Protein AF-A0A945X9K8-F1 (afdb_monomer)

Structure (mmCIF, N/CA/C/O backbone):
data_AF-A0A945X9K8-F1
#
_entry.id   AF-A0A945X9K8-F1
#
loop_
_atom_site.group_PDB
_atom_site.id
_atom_site.type_symbol
_atom_site.label_atom_id
_atom_site.label_alt_id
_atom_site.label_comp_id
_atom_site.label_asym_id
_atom_site.label_entity_id
_atom_site.label_seq_id
_atom_site.pdbx_PDB_ins_code
_atom_site.Cartn_x
_atom_site.Cartn_y
_atom_site.Cartn_z
_atom_site.occupancy
_atom_site.B_iso_or_equiv
_atom_site.auth_seq_id
_atom_site.auth_comp_id
_atom_site.auth_asym_id
_atom_site.auth_atom_id
_atom_site.pdbx_PDB_model_num
ATOM 1 N N . MET A 1 1 ? -31.809 19.254 18.340 1.00 49.31 1 MET A N 1
ATOM 2 C CA . MET A 1 1 ? -31.780 17.885 18.909 1.00 49.31 1 MET A CA 1
ATOM 3 C C . MET A 1 1 ? -30.494 17.710 19.706 1.00 49.31 1 MET A C 1
ATOM 5 O O . MET A 1 1 ? -29.427 17.941 19.149 1.00 49.31 1 MET A O 1
ATOM 9 N N . ALA A 1 2 ? -30.575 17.359 20.992 1.00 60.59 2 ALA A N 1
ATOM 10 C CA . ALA A 1 2 ? -29.394 17.098 21.817 1.00 60.59 2 ALA A CA 1
ATOM 11 C C . ALA A 1 2 ? -28.641 15.863 21.288 1.00 60.59 2 ALA A C 1
ATOM 13 O O . ALA A 1 2 ? -29.252 14.829 21.015 1.00 60.59 2 ALA A O 1
ATOM 14 N N . ARG A 1 3 ? -27.318 15.962 21.101 1.00 70.69 3 ARG A N 1
ATOM 15 C CA . ARG A 1 3 ? -26.497 14.816 20.684 1.00 70.69 3 ARG A CA 1
ATOM 16 C C . ARG A 1 3 ? -26.543 13.757 21.785 1.00 70.69 3 ARG A C 1
ATOM 18 O O . ARG A 1 3 ? -26.078 13.999 22.890 1.00 70.69 3 ARG A O 1
ATOM 25 N N . MET A 1 4 ? -27.074 12.581 21.465 1.00 80.62 4 MET A N 1
ATOM 26 C CA . MET A 1 4 ? -27.100 11.434 22.374 1.00 80.62 4 MET A CA 1
ATOM 27 C C . MET A 1 4 ? -25.665 11.076 22.810 1.00 80.62 4 MET A C 1
ATOM 29 O O . MET A 1 4 ? -24.848 10.653 21.980 1.00 80.62 4 MET A O 1
ATOM 33 N N . GLN A 1 5 ? -25.345 11.278 24.092 1.00 84.94 5 GLN A N 1
ATOM 34 C CA . GLN A 1 5 ? -24.024 11.006 24.661 1.00 84.94 5 GLN A CA 1
ATOM 35 C C . GLN A 1 5 ? -23.873 9.495 24.880 1.00 84.94 5 GLN A C 1
ATOM 37 O O . GLN A 1 5 ? -24.607 8.892 25.653 1.00 84.94 5 GLN A O 1
ATOM 42 N N . ARG A 1 6 ? -22.955 8.871 24.134 1.00 89.88 6 ARG A N 1
ATOM 43 C CA . ARG A 1 6 ? -22.703 7.419 24.166 1.00 89.88 6 ARG A CA 1
ATOM 44 C C . ARG A 1 6 ? -21.474 7.096 25.008 1.00 89.88 6 ARG A C 1
ATOM 46 O O . ARG A 1 6 ? -20.489 7.840 24.938 1.00 89.88 6 ARG A O 1
ATOM 53 N N . SER A 1 7 ? -21.507 5.971 25.721 1.00 94.94 7 SER A N 1
ATOM 54 C CA . SER A 1 7 ? -20.328 5.422 26.401 1.00 94.94 7 SER A CA 1
ATOM 55 C C . SER A 1 7 ? -19.246 5.002 25.396 1.00 94.94 7 SER A C 1
ATOM 57 O O . SER A 1 7 ? -19.504 4.884 24.195 1.00 94.94 7 SER A O 1
ATOM 59 N N . VAL A 1 8 ? -18.017 4.783 25.874 1.00 93.81 8 VAL A N 1
ATOM 60 C CA . VAL A 1 8 ? -16.911 4.292 25.030 1.00 93.81 8 VAL A CA 1
ATOM 61 C C . VAL A 1 8 ? -17.258 2.935 24.416 1.00 93.81 8 VAL A C 1
ATOM 63 O O . VAL A 1 8 ? -17.098 2.764 23.211 1.00 93.81 8 VAL A O 1
ATOM 66 N N . ASP A 1 9 ? -17.819 2.017 25.204 1.00 94.94 9 ASP A N 1
ATOM 67 C CA . ASP A 1 9 ? -18.225 0.694 24.721 1.00 94.94 9 ASP A CA 1
ATOM 68 C C . ASP A 1 9 ? -19.308 0.790 23.642 1.00 94.94 9 ASP A C 1
ATOM 70 O O . ASP A 1 9 ? -19.148 0.235 22.562 1.00 94.94 9 ASP A O 1
ATOM 74 N N . GLN A 1 10 ? -20.337 1.622 23.850 1.00 95.56 10 GLN A N 1
ATOM 75 C CA . GLN A 1 10 ? -21.374 1.857 22.838 1.00 95.56 10 GLN A CA 1
ATOM 76 C C . GLN A 1 10 ? -20.816 2.458 21.540 1.00 95.56 10 GLN A C 1
ATOM 78 O O . GLN A 1 10 ? -21.352 2.215 20.458 1.00 95.56 10 GLN A O 1
ATOM 83 N N . LYS A 1 11 ? -19.770 3.291 21.619 1.00 95.69 11 LYS A N 1
ATOM 84 C CA . LYS A 1 11 ? -19.090 3.814 20.425 1.00 95.69 11 LYS A CA 1
ATOM 85 C C . LYS A 1 11 ? -18.323 2.701 19.710 1.00 95.69 11 LYS A C 1
ATOM 87 O O . LYS A 1 11 ? -18.460 2.588 18.495 1.00 95.69 11 LYS A O 1
ATOM 92 N N . ILE A 1 12 ? -17.570 1.883 20.446 1.00 96.38 12 ILE A N 1
ATOM 93 C CA . ILE A 1 12 ? -16.790 0.765 19.897 1.00 96.38 12 ILE A CA 1
ATOM 94 C C . ILE A 1 12 ? -17.704 -0.286 19.260 1.00 96.38 12 ILE A C 1
ATOM 96 O O . ILE A 1 12 ? -17.442 -0.710 18.139 1.00 96.38 12 ILE A O 1
ATOM 100 N N . ASP A 1 13 ? -18.816 -0.642 19.898 1.00 95.19 13 ASP A N 1
ATOM 101 C CA . ASP A 1 13 ? -19.779 -1.601 19.348 1.00 95.19 13 ASP A CA 1
ATOM 102 C C . ASP A 1 13 ? -20.331 -1.142 17.996 1.00 95.19 13 ASP A C 1
ATOM 104 O O . ASP A 1 13 ? -20.434 -1.928 17.055 1.00 95.19 13 ASP A O 1
ATOM 108 N N . ARG A 1 14 ? -20.602 0.161 17.846 1.00 96.75 14 ARG A N 1
ATOM 109 C CA . ARG A 1 14 ? -21.015 0.727 16.555 1.00 96.75 14 ARG A CA 1
ATOM 110 C C . ARG A 1 14 ? -19.916 0.639 15.503 1.00 96.75 14 ARG A C 1
ATOM 112 O O . ARG A 1 14 ? -20.246 0.442 14.335 1.00 96.75 14 ARG A O 1
ATOM 119 N N . LEU A 1 15 ? -18.636 0.750 15.879 1.00 97.12 15 LEU A N 1
ATOM 120 C CA . LEU A 1 15 ? -17.518 0.581 14.940 1.00 97.12 15 LEU A CA 1
ATOM 121 C C . LEU A 1 15 ? -17.518 -0.804 14.295 1.00 97.12 15 LEU A C 1
ATOM 123 O O . LEU A 1 15 ? -17.045 -0.927 13.170 1.00 97.12 15 LEU A O 1
ATOM 127 N N . ARG A 1 16 ? -18.101 -1.828 14.928 1.00 97.25 16 ARG A N 1
ATOM 128 C CA . ARG A 1 16 ? -18.317 -3.122 14.270 1.00 97.25 16 ARG A CA 1
ATOM 129 C C . ARG A 1 16 ? -19.158 -2.970 13.007 1.00 97.25 16 ARG A C 1
ATOM 131 O O . ARG A 1 16 ? -18.758 -3.430 11.947 1.00 97.25 16 ARG A O 1
ATOM 138 N N . THR A 1 17 ? -20.297 -2.285 13.103 1.00 97.50 17 THR A N 1
ATOM 139 C CA . THR A 1 17 ? -21.173 -2.032 11.952 1.00 97.50 17 THR A CA 1
ATOM 140 C C . THR A 1 17 ? -20.464 -1.197 10.890 1.00 97.50 17 THR A C 1
ATOM 142 O O . THR A 1 17 ? -20.559 -1.526 9.714 1.00 97.50 17 THR A O 1
ATOM 145 N N . TYR A 1 18 ? -19.710 -0.165 11.287 1.00 97.88 18 TYR A N 1
ATOM 146 C CA . TYR A 1 18 ? -18.929 0.634 10.334 1.00 97.88 18 TYR A CA 1
ATOM 147 C C . TYR A 1 18 ? -17.890 -0.209 9.587 1.00 97.88 18 TYR A C 1
ATOM 149 O O . TYR A 1 18 ? -17.799 -0.100 8.370 1.00 97.88 18 TYR A O 1
ATOM 157 N N . ASN A 1 19 ? -17.159 -1.081 10.287 1.00 98.44 19 ASN A N 1
ATOM 158 C CA . ASN A 1 19 ? -16.193 -1.976 9.652 1.00 98.44 19 ASN A CA 1
ATOM 159 C C . ASN A 1 19 ? -16.873 -2.984 8.720 1.00 98.44 19 ASN A C 1
ATOM 161 O O . ASN A 1 19 ? -16.379 -3.202 7.624 1.00 98.44 19 ASN A O 1
ATOM 165 N N . VAL A 1 20 ? -18.029 -3.548 9.087 1.00 98.62 20 VAL A N 1
ATOM 166 C CA . VAL A 1 20 ? -18.787 -4.428 8.179 1.00 98.62 20 VAL A CA 1
ATOM 167 C C . VAL A 1 20 ? -19.204 -3.687 6.909 1.00 98.62 20 VAL A C 1
ATOM 169 O O . VAL A 1 20 ? -19.018 -4.213 5.817 1.00 98.62 20 VAL A O 1
ATOM 172 N N . VAL A 1 21 ? -19.734 -2.467 7.032 1.00 98.56 21 VAL A N 1
ATOM 173 C CA . VAL A 1 21 ? -20.144 -1.665 5.869 1.00 98.56 21 VAL A CA 1
ATOM 174 C C . VAL A 1 21 ? -18.940 -1.325 4.989 1.00 98.56 21 VAL A C 1
ATOM 176 O O . VAL A 1 21 ? -19.004 -1.544 3.784 1.00 98.56 21 VAL A O 1
ATOM 179 N N . ALA A 1 22 ? -17.831 -0.862 5.572 1.00 98.50 22 ALA A N 1
ATOM 180 C CA . ALA A 1 22 ? -16.600 -0.586 4.831 1.00 98.50 22 ALA A CA 1
ATOM 181 C C . ALA A 1 22 ? -16.061 -1.844 4.128 1.00 98.50 22 ALA A C 1
ATOM 183 O O . ALA A 1 22 ? -15.738 -1.800 2.944 1.00 98.50 22 ALA A O 1
ATOM 184 N N . GLY A 1 23 ? -16.052 -2.987 4.822 1.00 98.62 23 GLY A N 1
ATOM 185 C CA . GLY A 1 23 ? -15.643 -4.269 4.255 1.00 98.62 23 GLY A CA 1
ATOM 186 C C . GLY A 1 23 ? -16.512 -4.706 3.075 1.00 98.62 23 GLY A C 1
ATOM 187 O O . GLY A 1 23 ? -15.979 -5.157 2.066 1.00 98.62 23 GLY A O 1
ATOM 188 N N . ILE A 1 24 ? -17.835 -4.515 3.155 1.00 98.75 24 ILE A N 1
ATOM 189 C CA . ILE A 1 24 ? -18.754 -4.785 2.037 1.00 98.75 24 ILE A CA 1
ATOM 190 C C . ILE A 1 24 ? -18.451 -3.867 0.854 1.00 98.75 24 ILE A C 1
ATOM 192 O O . ILE A 1 24 ? -18.388 -4.351 -0.271 1.00 98.75 24 ILE A O 1
ATOM 196 N N . LEU A 1 25 ? -18.243 -2.568 1.082 1.00 98.69 25 LEU A N 1
ATOM 197 C CA . LEU A 1 25 ? -17.937 -1.625 0.003 1.00 98.69 25 LEU A CA 1
ATOM 198 C C . LEU A 1 25 ? -16.637 -1.998 -0.719 1.00 98.69 25 LEU A C 1
ATOM 200 O O . LEU A 1 25 ? -16.633 -2.086 -1.946 1.00 98.69 25 LEU A O 1
ATOM 204 N N . HIS A 1 26 ? -15.575 -2.306 0.028 1.00 98.62 26 HIS A N 1
ATOM 205 C CA . HIS A 1 26 ? -14.321 -2.788 -0.550 1.00 98.62 26 HIS A CA 1
ATOM 206 C C . HIS A 1 26 ? -14.493 -4.109 -1.303 1.00 98.62 26 HIS A C 1
ATOM 208 O O . HIS A 1 26 ? -13.973 -4.255 -2.406 1.00 98.62 26 HIS A O 1
ATOM 214 N N . LEU A 1 27 ? -15.253 -5.060 -0.747 1.00 98.62 27 LEU A N 1
ATOM 215 C CA . LEU A 1 27 ? -15.506 -6.344 -1.399 1.00 98.62 27 LEU A CA 1
ATOM 216 C C . LEU A 1 27 ? -16.274 -6.164 -2.711 1.00 98.62 27 LEU A C 1
ATOM 218 O O . LEU A 1 27 ? -15.914 -6.776 -3.710 1.00 98.62 27 LEU A O 1
ATOM 222 N N . LEU A 1 28 ? -17.309 -5.321 -2.725 1.00 98.62 28 LEU A N 1
ATOM 223 C CA . LEU A 1 28 ? -18.080 -5.032 -3.934 1.00 98.62 28 LEU A CA 1
ATOM 224 C C . LEU A 1 28 ? -17.209 -4.379 -5.009 1.00 98.62 28 LEU A C 1
ATOM 226 O O . LEU A 1 28 ? -17.324 -4.745 -6.175 1.00 98.62 28 LEU A O 1
ATOM 230 N N . GLN A 1 29 ? -16.311 -3.467 -4.630 1.00 98.44 29 GLN A N 1
ATOM 231 C CA . GLN A 1 29 ? -15.343 -2.882 -5.559 1.00 98.44 29 GLN A CA 1
ATOM 232 C C . GLN A 1 29 ? -14.352 -3.927 -6.085 1.00 98.44 29 GLN A C 1
ATOM 234 O O . GLN A 1 29 ? -14.137 -3.992 -7.291 1.00 98.44 29 GLN A O 1
ATOM 239 N N . ALA A 1 30 ? -13.795 -4.776 -5.215 1.00 98.25 30 ALA A N 1
ATOM 240 C CA . ALA A 1 30 ? -12.855 -5.826 -5.606 1.00 98.25 30 ALA A CA 1
ATOM 241 C C . ALA A 1 30 ? -13.498 -6.854 -6.550 1.00 98.25 30 ALA A C 1
ATOM 243 O O . ALA A 1 30 ? -12.922 -7.193 -7.581 1.00 98.25 30 ALA A O 1
ATOM 244 N N . VAL A 1 31 ? -14.709 -7.321 -6.228 1.00 98.25 31 VAL A N 1
ATOM 245 C CA . VAL A 1 31 ? -15.469 -8.271 -7.055 1.00 98.25 31 VAL A CA 1
ATOM 246 C C . VAL A 1 31 ? -15.920 -7.620 -8.357 1.00 98.25 31 VAL A C 1
ATOM 248 O O . VAL A 1 31 ? -15.788 -8.233 -9.410 1.00 98.25 31 VAL A O 1
ATOM 251 N N . GLY A 1 32 ? -16.425 -6.386 -8.308 1.00 97.94 32 GLY A N 1
ATOM 252 C CA . GLY A 1 32 ? -16.855 -5.651 -9.496 1.00 97.94 32 GLY A CA 1
ATOM 253 C C . GLY A 1 32 ? -15.702 -5.405 -10.466 1.00 97.94 32 GLY A C 1
ATOM 254 O O . GLY A 1 32 ? -15.834 -5.689 -11.654 1.00 97.94 32 GLY A O 1
ATOM 255 N N . LEU A 1 33 ? -14.551 -4.957 -9.957 1.00 96.88 33 LEU A N 1
ATOM 256 C CA . LEU A 1 33 ? -13.340 -4.798 -10.757 1.00 96.88 33 LEU A CA 1
ATOM 257 C C . LEU A 1 33 ? -12.843 -6.146 -11.284 1.00 96.88 33 LEU A C 1
ATOM 259 O O . LEU A 1 33 ? -12.567 -6.259 -12.469 1.00 96.88 33 LEU A O 1
ATOM 263 N N . GLY A 1 34 ? -12.783 -7.180 -10.441 1.00 96.38 34 GLY A N 1
ATOM 264 C CA . GLY A 1 34 ? -12.390 -8.526 -10.862 1.00 96.38 34 GLY A CA 1
ATOM 265 C C . GLY A 1 34 ? -13.291 -9.090 -11.963 1.00 96.38 34 GLY A C 1
ATOM 266 O O . GLY A 1 34 ? -12.799 -9.701 -12.906 1.00 96.38 34 GLY A O 1
ATOM 267 N N . TYR A 1 35 ? -14.597 -8.832 -11.890 1.00 97.19 35 TYR A N 1
ATOM 268 C CA . TYR A 1 35 ? -15.546 -9.208 -12.933 1.00 97.19 35 TYR A CA 1
ATOM 269 C C . TYR A 1 35 ? -15.299 -8.440 -14.234 1.00 97.19 35 TYR A C 1
ATOM 271 O O . TYR A 1 35 ? -15.258 -9.055 -15.292 1.00 97.19 35 TYR A O 1
ATOM 279 N N . VAL A 1 36 ? -15.071 -7.123 -14.167 1.00 96.31 36 VAL A N 1
ATOM 280 C CA . VAL A 1 36 ? -14.707 -6.322 -15.350 1.00 96.31 36 VAL A CA 1
ATOM 281 C C . VAL A 1 36 ? -13.419 -6.853 -15.976 1.00 96.31 36 VAL A C 1
ATOM 283 O O . VAL A 1 36 ? -13.390 -7.081 -17.177 1.00 96.31 36 VAL A O 1
ATOM 286 N N . LEU A 1 37 ? -12.386 -7.119 -15.172 1.00 95.94 37 LEU A N 1
ATOM 287 C CA . LEU A 1 37 ? -11.121 -7.676 -15.652 1.00 95.94 37 LEU A CA 1
ATOM 288 C C . LEU A 1 37 ? -11.312 -9.042 -16.307 1.00 95.94 37 LEU A C 1
ATOM 290 O O . LEU A 1 37 ? -10.719 -9.287 -17.345 1.00 95.94 37 LEU A O 1
ATOM 294 N N . PHE A 1 38 ? -12.161 -9.906 -15.752 1.00 95.12 38 PHE A N 1
ATOM 295 C CA . PHE A 1 38 ? -12.480 -11.201 -16.355 1.00 95.12 38 PHE A CA 1
ATOM 296 C C . PHE A 1 38 ? -13.143 -11.079 -17.739 1.00 95.12 38 PHE A C 1
ATOM 298 O O . PHE A 1 38 ? -12.983 -11.970 -18.567 1.00 95.12 38 PHE A O 1
ATOM 305 N N . LEU A 1 39 ? -13.882 -9.995 -17.995 1.00 96.94 39 LEU A N 1
ATOM 306 C CA . LEU A 1 39 ? -14.523 -9.741 -19.289 1.00 96.94 39 LEU A CA 1
ATOM 307 C C . LEU A 1 39 ? -13.586 -9.110 -20.330 1.00 96.94 39 LEU A C 1
ATOM 309 O O . LEU A 1 39 ? -13.933 -9.094 -21.508 1.00 96.94 39 LEU A O 1
ATOM 313 N N . LEU A 1 40 ? -12.445 -8.555 -19.914 1.00 95.81 40 LEU A N 1
ATOM 314 C CA . LEU A 1 40 ? -11.493 -7.913 -20.817 1.00 95.81 40 LEU A CA 1
ATOM 315 C C . LEU A 1 40 ? -10.555 -8.951 -21.438 1.00 95.81 40 LEU A C 1
ATOM 317 O O . LEU A 1 40 ? -9.869 -9.682 -20.723 1.00 95.81 40 LEU A O 1
ATOM 321 N N . GLU A 1 41 ? -10.490 -8.968 -22.770 1.00 93.56 41 GLU A N 1
ATOM 322 C CA . GLU A 1 41 ? -9.540 -9.800 -23.521 1.00 93.56 41 GLU A CA 1
ATOM 323 C C . GLU A 1 41 ? -8.098 -9.321 -23.304 1.00 93.56 41 GLU A C 1
ATOM 325 O O . GLU A 1 41 ? -7.206 -10.129 -23.045 1.00 93.56 41 GLU A O 1
ATOM 330 N N . ASP A 1 42 ? -7.897 -7.999 -23.311 1.00 94.44 42 ASP A N 1
ATOM 331 C CA . ASP A 1 42 ? -6.600 -7.368 -23.091 1.00 94.44 42 ASP A CA 1
ATOM 332 C C . ASP A 1 42 ? -6.435 -6.925 -21.635 1.00 94.44 42 ASP A C 1
ATOM 334 O O . ASP A 1 42 ? -7.219 -6.140 -21.091 1.00 94.44 42 ASP A O 1
ATOM 338 N N . GLN A 1 43 ? -5.371 -7.410 -21.003 1.00 94.38 43 GLN A N 1
ATOM 339 C CA . GLN A 1 43 ? -4.999 -7.051 -19.640 1.00 94.38 43 GLN A CA 1
ATOM 340 C C . GLN A 1 43 ? -3.818 -6.080 -19.646 1.00 94.38 43 GLN A C 1
ATOM 342 O O . GLN A 1 43 ? -2.883 -6.232 -20.425 1.00 94.38 43 GLN A O 1
ATOM 347 N N . VAL A 1 44 ? -3.825 -5.111 -18.727 1.00 93.19 44 VAL A N 1
ATOM 348 C CA . VAL A 1 44 ? -2.683 -4.207 -18.535 1.00 93.19 44 VAL A CA 1
ATOM 349 C C . VAL A 1 44 ? -1.674 -4.863 -17.602 1.00 93.19 44 VAL A C 1
ATOM 351 O O . VAL A 1 44 ? -1.920 -5.002 -16.397 1.00 93.19 44 VAL A O 1
ATOM 354 N N . THR A 1 45 ? -0.534 -5.250 -18.162 1.00 96.38 45 THR A N 1
ATOM 355 C CA . THR A 1 45 ? 0.591 -5.832 -17.433 1.00 96.38 45 THR A CA 1
ATOM 356 C C . THR A 1 45 ? 1.829 -4.949 -17.541 1.00 96.38 45 THR A C 1
ATOM 358 O O . THR A 1 45 ? 2.074 -4.320 -18.569 1.00 96.38 45 THR A O 1
ATOM 361 N N . TYR A 1 46 ? 2.615 -4.902 -16.468 1.00 96.81 46 TYR A N 1
ATOM 362 C CA . TYR A 1 46 ? 3.931 -4.271 -16.454 1.00 96.81 46 TYR A CA 1
ATOM 363 C C . TYR A 1 46 ? 4.995 -5.293 -16.074 1.00 96.81 46 TYR A C 1
ATOM 365 O O . TYR A 1 46 ? 4.893 -5.937 -15.023 1.00 96.81 46 TYR A O 1
ATOM 373 N N . ALA A 1 47 ? 6.030 -5.382 -16.907 1.00 97.88 47 ALA A N 1
ATOM 374 C CA . ALA A 1 47 ? 7.177 -6.233 -16.655 1.00 97.88 4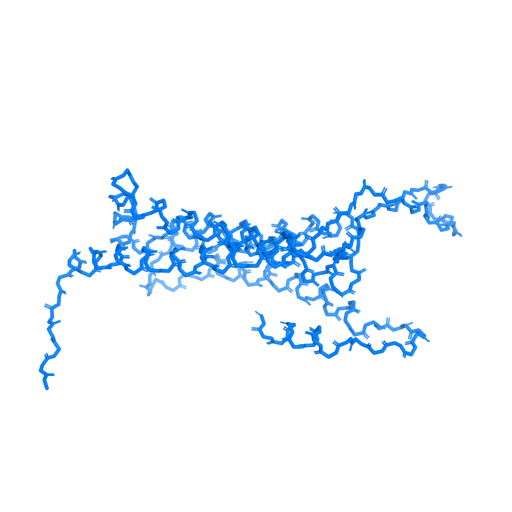7 ALA A CA 1
ATOM 375 C C . ALA A 1 47 ? 7.944 -5.771 -15.412 1.00 97.88 47 ALA A C 1
ATOM 377 O O . ALA A 1 47 ? 8.135 -4.576 -15.159 1.00 97.88 47 ALA A O 1
ATOM 378 N N . VAL A 1 48 ? 8.418 -6.748 -14.653 1.00 98.56 48 VAL A N 1
ATOM 379 C CA . VAL A 1 48 ? 9.403 -6.579 -13.593 1.00 98.56 48 VAL A CA 1
ATOM 380 C C . VAL A 1 48 ? 10.729 -7.101 -14.112 1.00 98.56 48 VAL A C 1
ATOM 382 O O . VAL A 1 48 ? 10.817 -8.230 -14.594 1.00 98.56 48 VAL A O 1
ATOM 385 N N . THR A 1 49 ? 11.762 -6.274 -14.032 1.00 98.56 49 THR A N 1
ATOM 386 C CA . THR A 1 49 ? 13.052 -6.517 -14.674 1.00 98.56 49 THR A CA 1
ATOM 387 C C . THR A 1 49 ? 14.185 -6.583 -13.662 1.00 98.56 49 THR A C 1
ATOM 389 O O . THR A 1 49 ? 14.066 -6.079 -12.549 1.00 98.56 49 THR A O 1
ATOM 392 N N . ALA A 1 50 ? 15.300 -7.184 -14.057 1.00 97.81 50 ALA A N 1
ATOM 393 C CA . ALA A 1 50 ? 16.575 -7.079 -13.363 1.00 97.81 50 ALA A CA 1
ATOM 394 C C . ALA A 1 50 ? 17.673 -6.721 -14.363 1.00 97.81 50 ALA A C 1
ATOM 396 O O . ALA A 1 50 ? 17.696 -7.252 -15.472 1.00 97.81 50 ALA A O 1
ATOM 397 N N . ASP A 1 51 ? 18.583 -5.851 -13.935 1.00 95.25 51 ASP A N 1
ATOM 398 C CA . ASP A 1 51 ? 19.760 -5.450 -14.699 1.00 95.25 51 ASP A CA 1
ATOM 399 C C . ASP A 1 51 ? 21.003 -6.142 -14.113 1.00 95.25 51 ASP A C 1
ATOM 401 O O . ASP A 1 51 ? 21.491 -5.789 -13.035 1.00 95.25 51 ASP A O 1
ATOM 405 N N . TYR A 1 52 ? 21.511 -7.163 -14.806 1.00 93.56 52 TYR A N 1
ATOM 406 C CA . TYR A 1 52 ? 22.687 -7.929 -14.387 1.00 93.56 52 TYR A CA 1
ATOM 407 C C . TYR A 1 52 ? 23.991 -7.354 -14.950 1.00 93.56 52 TYR A C 1
ATOM 409 O O . TYR A 1 52 ? 24.026 -6.675 -15.979 1.00 93.56 52 TYR A O 1
ATOM 417 N N . LEU A 1 53 ? 25.103 -7.645 -14.269 1.00 91.62 53 LEU A N 1
ATOM 418 C CA . LEU A 1 53 ? 26.433 -7.254 -14.731 1.00 91.62 53 LEU A CA 1
ATOM 419 C C . LEU A 1 53 ? 26.785 -7.990 -16.030 1.00 91.62 53 LEU A C 1
ATOM 421 O O . LEU A 1 53 ? 26.982 -9.201 -16.024 1.00 91.62 53 LEU A O 1
ATOM 425 N N . ALA A 1 54 ? 26.964 -7.234 -17.112 1.00 88.69 54 ALA A N 1
ATOM 426 C CA . ALA A 1 54 ? 27.442 -7.751 -18.396 1.00 88.69 54 ALA A CA 1
ATOM 427 C C . ALA A 1 54 ? 28.985 -7.808 -18.498 1.00 88.69 54 ALA A C 1
ATOM 429 O O . ALA A 1 54 ? 29.540 -8.204 -19.522 1.00 88.69 54 ALA A O 1
ATOM 4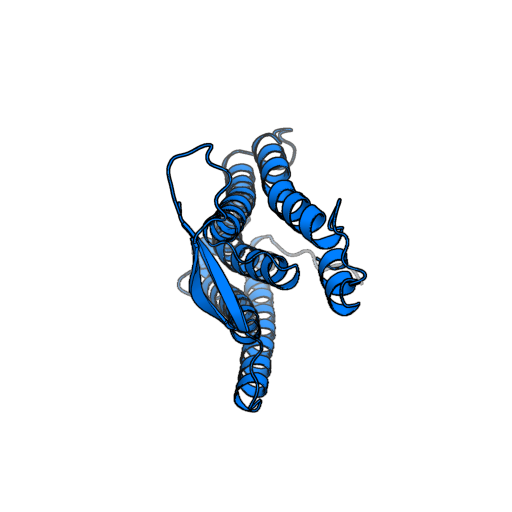30 N N . GLY A 1 55 ? 29.701 -7.387 -17.450 1.00 87.31 55 GLY A N 1
ATOM 431 C CA . GLY A 1 55 ? 31.161 -7.348 -17.404 1.00 87.31 55 GLY A CA 1
ATOM 432 C C . GLY A 1 55 ? 31.702 -6.845 -16.059 1.00 87.31 55 GLY A C 1
ATOM 433 O O . GLY A 1 55 ? 30.930 -6.643 -15.118 1.00 87.31 55 GLY A O 1
ATOM 434 N N . PRO A 1 56 ? 33.029 -6.648 -15.935 1.00 88.62 56 PRO A N 1
ATOM 435 C CA . PRO A 1 56 ? 33.641 -6.131 -14.713 1.00 88.62 56 PRO A CA 1
ATOM 436 C C . PRO A 1 56 ? 33.109 -4.734 -14.329 1.00 88.62 56 PRO A C 1
ATOM 438 O O . PRO A 1 56 ? 32.866 -3.916 -15.223 1.00 88.62 56 PRO A O 1
ATOM 441 N N . PRO A 1 57 ? 32.983 -4.410 -13.025 1.00 85.38 57 PRO A N 1
ATOM 442 C CA . PRO A 1 57 ? 32.567 -3.080 -12.581 1.00 85.38 57 PRO A CA 1
ATOM 443 C C . PRO A 1 57 ? 33.450 -1.965 -13.157 1.00 85.38 57 PRO A C 1
ATOM 445 O O . PRO A 1 57 ? 34.676 -2.061 -13.136 1.00 85.38 57 PRO A O 1
ATOM 448 N N . GLY A 1 58 ? 32.825 -0.890 -13.643 1.00 82.50 58 GLY A N 1
ATOM 449 C CA . GLY A 1 58 ? 33.516 0.283 -14.191 1.00 82.50 58 GLY A CA 1
ATOM 450 C C . GLY A 1 58 ? 33.795 0.234 -15.697 1.00 82.50 58 GLY A C 1
ATOM 451 O O . GLY A 1 58 ? 34.228 1.239 -16.257 1.00 82.50 58 GLY A O 1
ATOM 452 N N . VAL A 1 59 ? 33.513 -0.884 -16.374 1.00 86.00 59 VAL A N 1
ATOM 453 C CA . VAL A 1 59 ? 33.502 -0.930 -17.843 1.00 86.00 59 VAL A CA 1
ATOM 454 C C . VAL A 1 59 ? 32.150 -0.394 -18.338 1.00 86.00 59 VAL A C 1
ATOM 456 O O . VAL A 1 59 ? 31.122 -0.819 -17.812 1.00 86.00 59 VAL A O 1
ATOM 459 N N . PRO A 1 60 ? 32.107 0.512 -19.337 1.00 82.00 60 PRO A N 1
ATOM 460 C CA . PRO A 1 60 ? 30.865 1.088 -19.855 1.00 82.00 60 PRO A CA 1
ATOM 461 C C . PRO A 1 60 ? 30.143 0.106 -20.792 1.00 82.00 60 PRO A C 1
ATOM 463 O O . PRO A 1 60 ? 29.929 0.386 -21.970 1.00 82.00 60 PRO A O 1
ATOM 466 N N . LEU A 1 61 ? 29.808 -1.075 -20.276 1.00 85.31 61 LEU A N 1
ATOM 467 C CA . LEU A 1 61 ? 28.926 -2.029 -20.934 1.00 85.31 61 LEU A CA 1
ATOM 468 C C . LEU A 1 61 ? 27.511 -1.837 -20.378 1.00 85.31 61 LEU A C 1
ATOM 470 O O . LEU A 1 61 ? 27.362 -1.724 -19.158 1.00 85.31 61 LEU A O 1
ATOM 474 N N . PRO A 1 62 ? 26.477 -1.787 -21.236 1.00 86.06 62 PRO A N 1
ATOM 475 C CA . PRO A 1 62 ? 25.106 -1.764 -20.753 1.00 86.06 62 PRO A CA 1
ATOM 476 C C . PRO A 1 62 ? 24.830 -3.045 -19.950 1.00 86.06 62 PRO A C 1
ATOM 478 O O . PRO A 1 62 ? 25.333 -4.109 -20.326 1.00 86.06 62 PRO A O 1
ATOM 481 N N . PRO A 1 63 ? 24.070 -2.962 -18.846 1.00 88.81 63 PRO A N 1
ATOM 482 C CA . PRO A 1 63 ? 23.684 -4.152 -18.104 1.00 88.81 63 PRO A CA 1
ATOM 483 C C . PRO A 1 63 ? 22.842 -5.095 -18.973 1.00 88.81 63 PRO A C 1
ATOM 485 O O . PRO A 1 63 ? 22.162 -4.669 -19.911 1.00 88.81 63 PRO A O 1
ATOM 488 N N . GLU A 1 64 ? 22.879 -6.385 -18.647 1.00 93.06 64 GLU A N 1
ATOM 489 C CA . GLU A 1 64 ? 21.977 -7.370 -19.238 1.00 93.06 64 GLU A CA 1
ATOM 490 C C . GLU A 1 64 ? 20.605 -7.238 -18.573 1.00 93.06 64 GLU A C 1
ATOM 492 O O . GLU A 1 64 ? 20.437 -7.600 -17.408 1.00 93.06 64 GLU A O 1
ATOM 497 N N . ARG A 1 65 ? 19.630 -6.709 -19.315 1.00 95.38 65 ARG A N 1
ATOM 498 C CA . ARG A 1 65 ? 18.258 -6.551 -18.834 1.00 95.38 65 ARG A CA 1
ATOM 499 C C . ARG A 1 65 ? 17.453 -7.821 -19.076 1.00 95.38 65 ARG A C 1
ATOM 501 O O . ARG A 1 65 ? 17.261 -8.226 -20.221 1.00 95.38 65 ARG A O 1
ATOM 508 N N . VAL A 1 66 ? 16.928 -8.399 -18.001 1.00 97.38 66 VAL A N 1
ATOM 509 C CA . VAL A 1 66 ? 16.096 -9.607 -18.025 1.00 97.38 66 VAL A CA 1
ATOM 510 C C . VAL A 1 66 ? 14.710 -9.290 -17.475 1.00 97.38 66 VAL A C 1
ATOM 512 O O . VAL A 1 66 ? 14.585 -8.672 -16.418 1.00 97.38 66 VAL A O 1
ATOM 515 N N . GLU A 1 67 ? 13.664 -9.730 -18.171 1.00 98.00 67 GLU A N 1
ATOM 516 C CA . GLU A 1 67 ? 12.295 -9.738 -17.650 1.00 98.00 67 GLU A CA 1
ATOM 517 C C . GLU A 1 67 ? 12.101 -10.960 -16.748 1.00 98.00 67 GLU A C 1
ATOM 519 O O . GLU A 1 67 ? 12.321 -12.098 -17.160 1.00 98.00 67 GLU A O 1
ATOM 524 N N . LEU A 1 68 ? 11.730 -10.722 -15.491 1.00 98.19 68 LEU A N 1
ATOM 525 C CA . LEU A 1 68 ? 11.557 -11.768 -14.487 1.00 98.19 68 LEU A CA 1
ATOM 526 C C . LEU A 1 68 ? 10.133 -12.323 -14.497 1.00 98.19 68 LEU A C 1
ATOM 528 O O . LEU A 1 68 ? 9.936 -13.535 -14.454 1.00 98.19 68 LEU A O 1
ATOM 532 N N . PHE A 1 69 ? 9.149 -11.425 -14.484 1.00 98.06 69 PHE A N 1
ATOM 533 C CA . PHE A 1 69 ? 7.721 -11.734 -14.494 1.00 98.06 69 PHE A CA 1
ATOM 534 C C . PHE A 1 69 ? 6.905 -10.472 -14.781 1.00 98.06 69 PHE A C 1
ATOM 536 O O . PHE A 1 69 ? 7.401 -9.355 -14.639 1.00 98.06 69 PHE A O 1
ATOM 543 N N . ASP A 1 70 ? 5.627 -10.658 -15.100 1.00 97.62 70 ASP A N 1
ATOM 544 C CA . ASP A 1 70 ? 4.672 -9.574 -15.308 1.00 97.62 70 ASP A CA 1
ATOM 545 C C . ASP A 1 70 ? 3.745 -9.379 -14.109 1.00 97.62 70 ASP A C 1
ATOM 547 O O . ASP A 1 70 ? 3.268 -10.334 -13.490 1.00 97.62 70 ASP A O 1
ATOM 551 N N . VAL A 1 71 ? 3.429 -8.119 -13.814 1.00 97.69 71 VAL A N 1
ATOM 552 C CA . VAL A 1 71 ? 2.402 -7.735 -12.841 1.00 97.69 71 VAL A CA 1
ATOM 553 C C . VAL A 1 71 ? 1.181 -7.220 -13.588 1.00 97.69 71 VAL A C 1
ATOM 555 O O . VAL A 1 71 ? 1.254 -6.204 -14.274 1.00 97.69 71 VAL A O 1
ATOM 558 N N . ASN A 1 72 ? 0.036 -7.882 -13.419 1.00 97.00 72 ASN A N 1
ATOM 559 C CA . ASN A 1 72 ? -1.248 -7.359 -13.883 1.00 97.00 72 ASN A CA 1
ATOM 560 C C . ASN A 1 72 ? -1.749 -6.284 -12.906 1.00 97.00 72 ASN A C 1
ATOM 562 O O . ASN A 1 72 ? -2.060 -6.5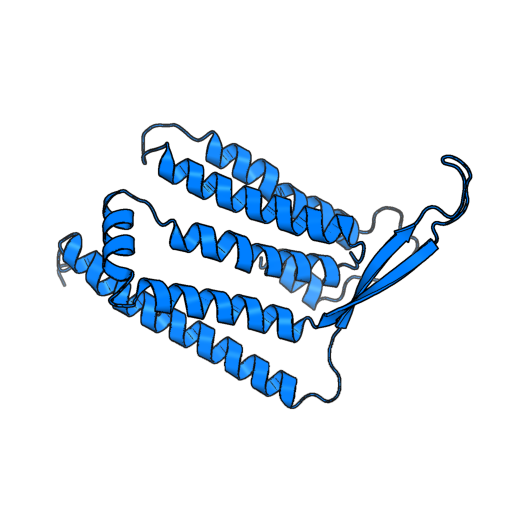74 -11.745 1.00 97.00 72 ASN A O 1
ATOM 566 N N . VAL A 1 73 ? -1.861 -5.046 -13.386 1.00 94.31 73 VAL A N 1
ATOM 567 C CA . VAL A 1 73 ? -2.236 -3.898 -12.548 1.00 94.31 73 VAL A CA 1
ATOM 568 C C . VAL A 1 73 ? -3.661 -4.001 -12.044 1.00 94.31 73 VAL A C 1
ATOM 570 O O . VAL A 1 73 ? -3.912 -3.724 -10.874 1.00 94.31 73 VAL A O 1
ATOM 573 N N . GLY A 1 74 ? -4.590 -4.435 -12.894 1.00 95.19 74 GLY A N 1
ATOM 574 C CA . GLY A 1 74 ? -5.985 -4.616 -12.508 1.00 95.19 74 GLY A CA 1
ATOM 575 C C . GLY A 1 74 ? -6.123 -5.602 -11.349 1.00 95.19 74 GLY A C 1
ATOM 576 O O . GLY A 1 74 ? -6.798 -5.312 -10.359 1.00 95.19 74 GLY A O 1
ATOM 577 N N . ILE A 1 75 ? -5.425 -6.738 -11.437 1.00 96.25 75 ILE A N 1
ATOM 578 C CA . ILE A 1 75 ? -5.385 -7.733 -10.359 1.00 96.25 75 ILE A CA 1
ATOM 579 C C . ILE A 1 75 ? -4.745 -7.134 -9.104 1.00 96.25 75 ILE A C 1
ATOM 581 O O . ILE A 1 75 ? -5.268 -7.336 -8.009 1.00 96.25 75 ILE A O 1
ATOM 585 N N . GLY A 1 76 ? -3.668 -6.356 -9.240 1.00 96.81 76 GLY A N 1
ATOM 586 C CA . GLY A 1 76 ? -3.049 -5.643 -8.121 1.00 96.81 76 GLY A CA 1
ATOM 587 C C . GLY A 1 76 ? -4.015 -4.686 -7.408 1.00 96.81 76 GLY A C 1
ATOM 588 O O . GLY A 1 76 ? -4.071 -4.669 -6.176 1.00 96.81 76 GLY A O 1
ATOM 589 N N . VAL A 1 77 ? -4.829 -3.942 -8.164 1.00 96.38 77 VAL A N 1
ATOM 590 C CA . VAL A 1 77 ? -5.853 -3.041 -7.610 1.00 96.38 77 VAL A CA 1
ATOM 591 C C . VAL A 1 77 ? -6.941 -3.829 -6.879 1.00 96.38 77 VAL A C 1
ATOM 593 O O . VAL A 1 77 ? -7.285 -3.521 -5.735 1.00 96.38 77 VAL A O 1
ATOM 596 N N . ALA A 1 78 ? -7.452 -4.893 -7.501 1.00 97.56 78 ALA A N 1
ATOM 597 C CA . ALA A 1 78 ? -8.430 -5.774 -6.869 1.00 97.56 78 ALA A CA 1
ATOM 598 C C . ALA A 1 78 ? -7.874 -6.423 -5.588 1.00 97.56 78 ALA A C 1
ATOM 600 O O . ALA A 1 78 ? -8.604 -6.573 -4.607 1.00 97.56 78 ALA A O 1
ATOM 601 N N . ALA A 1 79 ? -6.580 -6.758 -5.565 1.00 96.94 79 ALA A N 1
ATOM 602 C CA . ALA A 1 79 ? -5.922 -7.387 -4.429 1.00 96.94 79 ALA A CA 1
ATOM 603 C C . ALA A 1 79 ? -5.862 -6.472 -3.198 1.00 96.94 79 ALA A C 1
ATOM 605 O O . ALA A 1 79 ? -6.202 -6.931 -2.105 1.00 96.94 79 ALA A O 1
ATOM 606 N N . PHE A 1 80 ? -5.488 -5.191 -3.331 1.00 96.00 80 PHE A N 1
ATOM 607 C CA . PHE A 1 80 ? -5.467 -4.306 -2.158 1.00 96.00 80 PHE A CA 1
ATOM 608 C C . PHE A 1 80 ? -6.885 -4.012 -1.643 1.00 96.00 80 PHE A C 1
ATOM 610 O O . PHE A 1 80 ? -7.091 -3.985 -0.431 1.00 96.00 80 PHE A O 1
ATOM 617 N N . LEU A 1 81 ? -7.885 -3.893 -2.530 1.00 98.00 81 LEU A N 1
ATOM 618 C CA . LEU A 1 81 ? -9.293 -3.747 -2.138 1.00 98.00 81 LEU A CA 1
ATOM 619 C C . LEU A 1 81 ? -9.791 -4.981 -1.372 1.00 98.00 81 LEU A C 1
ATOM 621 O O . LEU A 1 81 ? -10.401 -4.860 -0.308 1.00 98.00 81 LEU A O 1
ATOM 625 N N . ALA A 1 82 ? -9.494 -6.178 -1.883 1.00 98.25 82 ALA A N 1
ATOM 626 C CA . ALA A 1 82 ? -9.837 -7.435 -1.227 1.00 98.25 82 ALA A CA 1
ATOM 627 C C . ALA A 1 82 ? -9.136 -7.580 0.133 1.00 98.25 82 ALA A C 1
ATOM 629 O O . ALA A 1 82 ? -9.734 -8.080 1.087 1.00 98.25 82 ALA A O 1
ATOM 630 N N . MET A 1 83 ? -7.896 -7.102 0.250 1.00 98.19 83 MET A N 1
ATOM 631 C CA . MET A 1 83 ? -7.153 -7.093 1.506 1.00 98.19 83 MET A CA 1
ATOM 632 C C . MET A 1 83 ? -7.816 -6.184 2.547 1.00 98.19 83 MET A C 1
ATOM 634 O O . MET A 1 83 ? -8.064 -6.635 3.667 1.00 98.19 83 MET A O 1
ATOM 638 N N . SER A 1 84 ? -8.193 -4.955 2.186 1.00 98.19 84 SER A N 1
ATOM 639 C CA . SER A 1 84 ? -8.934 -4.067 3.093 1.00 98.19 84 SER A CA 1
ATOM 640 C C . SER A 1 84 ? -10.282 -4.679 3.498 1.00 98.19 84 SER A C 1
ATOM 642 O O . SER A 1 84 ? -10.624 -4.691 4.684 1.00 98.19 84 SER A O 1
ATOM 644 N N . ALA A 1 85 ? -11.015 -5.291 2.557 1.00 98.62 85 ALA A N 1
ATOM 645 C CA . ALA A 1 85 ? -12.248 -6.022 2.863 1.00 98.62 85 ALA A CA 1
ATOM 646 C C . ALA A 1 85 ? -12.016 -7.151 3.881 1.00 98.62 85 ALA A C 1
ATOM 648 O O . ALA A 1 85 ? -12.742 -7.260 4.875 1.00 98.62 85 ALA A O 1
ATOM 649 N N . PHE A 1 86 ? -10.972 -7.958 3.673 1.00 98.56 86 PHE A N 1
ATOM 650 C CA . PHE A 1 86 ? -10.588 -9.037 4.577 1.00 98.56 86 PHE A CA 1
ATOM 651 C C . PHE A 1 86 ? -10.324 -8.523 5.995 1.00 98.56 86 PHE A C 1
ATOM 653 O O . PHE A 1 86 ? -10.908 -9.050 6.942 1.00 98.56 86 PHE A O 1
ATOM 660 N N . PHE A 1 87 ? -9.510 -7.478 6.167 1.00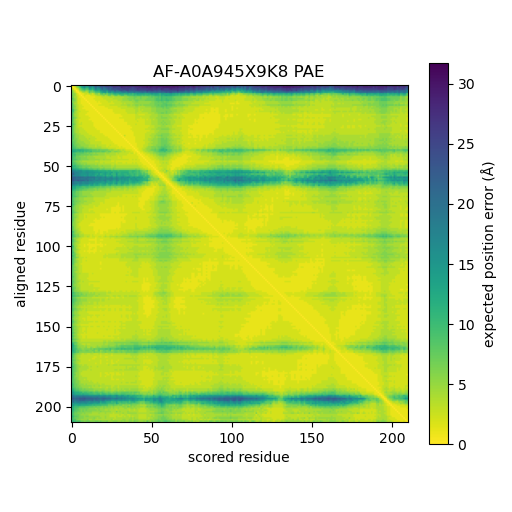 98.50 87 PHE A N 1
ATOM 661 C CA . PHE A 1 87 ? -9.201 -6.949 7.499 1.00 98.50 87 PHE A CA 1
ATOM 662 C C . PHE A 1 87 ? -10.423 -6.342 8.186 1.00 98.50 87 PHE A C 1
ATOM 664 O O . PHE A 1 87 ? -10.611 -6.564 9.384 1.00 98.50 87 PHE A O 1
ATOM 671 N N . HIS A 1 88 ? -11.294 -5.653 7.449 1.00 98.69 88 HIS A N 1
ATOM 672 C CA . HIS A 1 88 ? -12.552 -5.135 7.984 1.00 98.69 88 HIS A CA 1
ATOM 673 C C . HIS A 1 88 ? -13.480 -6.246 8.491 1.00 98.69 88 HIS A C 1
ATOM 675 O O . HIS A 1 88 ? -14.052 -6.129 9.584 1.00 98.69 88 HIS A O 1
ATOM 681 N N . PHE A 1 89 ? -13.610 -7.352 7.755 1.00 98.62 89 PHE A N 1
ATOM 682 C CA . PHE A 1 89 ? -14.383 -8.506 8.217 1.00 98.62 89 PHE A CA 1
ATOM 683 C C . PHE A 1 89 ? -13.696 -9.247 9.359 1.00 98.62 89 PHE A C 1
ATOM 685 O O . PHE A 1 89 ? -14.368 -9.628 10.322 1.00 98.62 89 PHE A O 1
ATOM 692 N N . LEU A 1 90 ? -12.369 -9.381 9.309 1.00 98.31 90 LEU A N 1
ATOM 693 C CA . LEU A 1 90 ? -11.568 -9.989 10.363 1.00 98.31 90 LEU A CA 1
ATOM 694 C C . LEU A 1 90 ? -11.830 -9.282 11.691 1.00 98.31 90 LEU A C 1
ATOM 696 O O . LEU A 1 90 ? -12.269 -9.928 12.642 1.00 98.31 90 LEU A O 1
ATOM 700 N N . ILE A 1 91 ? -11.664 -7.958 11.754 1.00 98.12 91 ILE A N 1
ATOM 701 C CA . ILE A 1 91 ? -11.884 -7.200 12.994 1.00 98.12 91 ILE A CA 1
ATOM 702 C C . ILE A 1 91 ? -13.354 -7.122 13.395 1.00 98.12 91 ILE A C 1
ATOM 704 O O . ILE A 1 91 ? -13.632 -6.935 14.571 1.00 98.12 91 ILE A O 1
ATOM 708 N N . SER A 1 92 ? -14.295 -7.320 12.469 1.00 98.00 92 SER A N 1
ATOM 709 C CA . SER A 1 92 ? -15.732 -7.397 12.772 1.00 98.00 92 SER A CA 1
ATOM 710 C C . SER A 1 92 ? -16.186 -8.780 13.258 1.00 98.00 92 SER A C 1
ATOM 712 O O . SER A 1 92 ? -17.310 -8.927 13.760 1.00 98.00 92 SER A O 1
ATOM 714 N N . SER A 1 93 ? -15.342 -9.802 13.106 1.00 97.50 93 SER A N 1
ATOM 715 C CA . SER A 1 93 ? -15.656 -11.180 13.476 1.00 97.50 93 SER A CA 1
ATOM 716 C C . SER A 1 93 ? -15.717 -11.366 15.000 1.00 97.50 93 SER A C 1
ATOM 718 O O . SER A 1 93 ? -14.996 -10.691 15.740 1.00 97.50 93 SER A O 1
ATOM 720 N N . PRO A 1 94 ? -16.516 -12.323 15.508 1.00 95.25 94 PRO A N 1
ATOM 721 C CA . PRO A 1 94 ? -16.554 -12.633 16.941 1.00 95.25 94 PRO A CA 1
ATOM 722 C C . PRO A 1 94 ? -15.186 -13.016 17.530 1.00 95.25 94 PRO A C 1
ATOM 724 O O . PRO A 1 94 ? -14.938 -12.776 18.711 1.00 95.25 94 PRO A O 1
ATOM 727 N N . LEU A 1 95 ? -14.303 -13.588 16.702 1.00 95.50 95 LEU A N 1
ATOM 728 C CA . LEU A 1 95 ? -12.970 -14.053 17.088 1.00 95.50 95 LEU A CA 1
ATOM 729 C C . LEU A 1 95 ? -12.023 -12.891 17.416 1.00 95.50 95 LEU A C 1
ATOM 731 O O . LEU A 1 95 ? -11.298 -12.949 18.407 1.00 95.50 95 LEU A O 1
ATOM 735 N N . PHE A 1 96 ? -12.044 -11.822 16.614 1.00 97.44 96 PHE A N 1
ATOM 736 C CA . PHE A 1 96 ? -11.062 -10.737 16.722 1.00 97.44 96 PHE A CA 1
ATOM 737 C C . PHE A 1 96 ? -11.641 -9.411 17.222 1.00 97.44 96 PHE A C 1
ATOM 739 O O . PHE A 1 96 ? -10.874 -8.585 17.722 1.00 97.44 96 PHE A O 1
ATOM 746 N N . PHE A 1 97 ? -12.965 -9.213 17.194 1.00 97.94 97 PHE A N 1
ATOM 747 C CA . PHE A 1 97 ? -13.578 -7.946 17.612 1.00 97.94 97 PHE A CA 1
ATOM 748 C C . PHE A 1 97 ? -13.245 -7.578 19.063 1.00 97.94 97 PHE A C 1
ATOM 750 O O . PHE A 1 97 ? -12.962 -6.420 19.351 1.00 97.94 97 PHE A O 1
ATOM 757 N N . LYS A 1 98 ? -13.169 -8.558 19.978 1.00 97.19 98 LYS A N 1
ATOM 758 C CA . LYS A 1 98 ? -12.759 -8.304 21.373 1.00 97.19 98 LYS A CA 1
ATOM 759 C C . LYS A 1 98 ? -11.333 -7.751 21.472 1.00 97.19 98 LYS A C 1
ATOM 761 O O . LYS A 1 98 ? -11.083 -6.833 22.250 1.00 97.19 98 LYS A O 1
ATOM 766 N N . ARG A 1 99 ? -10.401 -8.280 20.671 1.00 97.56 99 ARG A N 1
ATOM 767 C CA . ARG A 1 99 ? -9.004 -7.818 20.630 1.00 97.56 99 ARG A CA 1
ATOM 768 C C . ARG A 1 99 ? -8.894 -6.436 19.991 1.00 97.56 99 ARG A C 1
ATOM 770 O O . ARG A 1 99 ? -8.164 -5.593 20.500 1.00 97.56 99 ARG A O 1
ATOM 777 N N . TYR A 1 100 ? -9.641 -6.203 18.915 1.00 98.06 100 TYR A N 1
ATOM 778 C CA . TYR A 1 100 ? -9.767 -4.891 18.283 1.00 98.06 100 TYR A CA 1
ATOM 779 C C . TYR A 1 100 ? -10.303 -3.844 19.272 1.00 98.06 100 TYR A C 1
ATOM 781 O O . TYR A 1 100 ? -9.652 -2.827 19.502 1.00 98.06 100 TYR A O 1
ATOM 789 N N . ALA A 1 101 ? -11.417 -4.137 19.947 1.00 98.06 101 ALA A N 1
ATOM 790 C CA . ALA A 1 101 ? -12.023 -3.277 20.960 1.00 98.06 101 ALA A CA 1
ATOM 791 C C . ALA A 1 101 ? -11.067 -2.963 22.124 1.00 98.06 101 ALA A C 1
ATOM 793 O O . ALA A 1 101 ? -10.966 -1.812 22.546 1.00 98.06 101 ALA A O 1
ATOM 794 N N . ALA A 1 102 ? -10.337 -3.964 22.626 1.00 97.62 102 ALA A N 1
ATOM 795 C CA . ALA A 1 102 ? -9.336 -3.767 23.673 1.00 97.62 102 ALA A CA 1
ATOM 796 C C . ALA A 1 102 ? -8.185 -2.854 23.216 1.00 97.62 102 ALA A C 1
ATOM 798 O O . ALA A 1 102 ? -7.749 -1.999 23.982 1.00 97.62 102 ALA A O 1
ATOM 799 N N . GLY A 1 103 ? -7.732 -2.989 21.964 1.00 97.56 103 GLY A N 1
ATOM 800 C CA . GLY A 1 103 ? -6.741 -2.091 21.368 1.00 97.56 103 GLY A CA 1
ATOM 801 C C . GLY A 1 103 ? -7.234 -0.647 21.303 1.00 97.56 103 GLY A C 1
ATOM 802 O O . GLY A 1 103 ? -6.532 0.260 21.749 1.00 97.56 103 GLY A O 1
ATOM 803 N N . LEU A 1 104 ? -8.469 -0.430 20.842 1.00 97.81 104 LEU A N 1
ATOM 804 C CA . LEU A 1 104 ? -9.049 0.911 20.738 1.00 97.81 104 LEU A CA 1
ATOM 805 C C . LEU A 1 104 ? -9.158 1.623 22.090 1.00 97.81 104 LEU A C 1
ATOM 807 O O . LEU A 1 104 ? -8.919 2.825 22.162 1.00 97.81 104 LEU A O 1
ATOM 811 N N . LYS A 1 105 ? -9.461 0.894 23.171 1.00 97.12 105 LYS A N 1
ATOM 812 C CA . LYS A 1 105 ? -9.466 1.448 24.540 1.00 97.12 105 LYS A CA 1
ATOM 813 C C . LYS A 1 105 ? -8.089 1.944 24.993 1.00 97.12 105 LYS A C 1
ATOM 815 O O . LYS A 1 105 ? -8.009 2.730 25.929 1.00 97.12 105 LYS A O 1
ATOM 820 N N . LEU A 1 106 ? -7.029 1.492 24.328 1.00 96.25 106 LEU A N 1
ATOM 821 C CA . LEU A 1 106 ? -5.641 1.886 24.555 1.00 96.25 106 LEU A CA 1
ATOM 822 C C . LEU A 1 106 ? -5.102 2.796 23.438 1.00 96.25 106 LEU A C 1
ATOM 824 O O . LEU A 1 106 ? -3.888 2.905 23.297 1.00 96.25 106 LEU A O 1
ATOM 828 N N . ASN A 1 107 ? -5.979 3.410 22.630 1.00 96.19 107 ASN A N 1
ATOM 829 C CA . ASN A 1 107 ? -5.617 4.242 21.474 1.00 96.19 107 ASN A CA 1
ATOM 830 C C . ASN A 1 107 ? -4.729 3.519 20.444 1.00 96.19 107 ASN A C 1
ATOM 832 O O . ASN A 1 107 ? -3.822 4.115 19.871 1.00 96.19 107 ASN A O 1
ATOM 836 N N . ARG A 1 108 ? -4.970 2.221 20.224 1.00 97.12 108 ARG A N 1
ATOM 837 C CA . ARG A 1 108 ? -4.166 1.382 19.327 1.00 97.12 108 ARG A CA 1
ATOM 838 C C . ARG A 1 108 ? -5.031 0.624 18.337 1.00 97.12 108 ARG A C 1
ATOM 840 O O . ARG A 1 108 ? -6.031 0.010 18.710 1.00 97.12 108 ARG A O 1
ATOM 847 N N . ASN A 1 109 ? -4.585 0.556 17.089 1.00 98.25 109 ASN A N 1
ATOM 848 C CA . ASN A 1 109 ? -5.175 -0.327 16.088 1.00 98.25 109 ASN A CA 1
ATOM 849 C C . ASN A 1 109 ? -4.098 -1.043 15.262 1.00 98.25 109 ASN A C 1
ATOM 851 O O . ASN A 1 109 ? -3.789 -0.646 14.141 1.00 98.25 109 ASN A O 1
ATOM 855 N N . TYR A 1 110 ? -3.553 -2.135 15.808 1.00 96.62 110 TYR A N 1
ATOM 856 C CA . TYR A 1 110 ? -2.537 -2.936 15.116 1.00 96.62 110 TYR A CA 1
ATOM 857 C C . TYR A 1 110 ? -3.060 -3.655 13.870 1.00 96.62 110 TYR A C 1
ATOM 859 O O . TYR A 1 110 ? -2.281 -3.867 12.953 1.00 96.62 110 TYR A O 1
ATOM 867 N N . PHE A 1 111 ? -4.359 -3.967 13.789 1.00 98.06 111 PHE A N 1
ATOM 868 C CA . PHE A 1 111 ? -4.931 -4.561 12.576 1.00 98.06 111 PHE A CA 1
ATOM 869 C C . PHE A 1 111 ? -4.828 -3.611 11.384 1.00 98.06 111 PHE A C 1
ATOM 871 O O . PHE A 1 111 ? -4.435 -4.045 10.309 1.00 98.06 111 PHE A O 1
ATOM 878 N N . ARG A 1 112 ? -5.100 -2.316 11.597 1.00 98.50 112 ARG A N 1
ATOM 879 C CA . ARG A 1 112 ? -4.911 -1.282 10.571 1.00 98.50 112 ARG A CA 1
ATOM 880 C C . ARG A 1 112 ? -3.451 -1.183 10.138 1.00 98.50 112 ARG A C 1
ATOM 882 O O . ARG A 1 112 ? -3.183 -1.129 8.951 1.00 98.50 112 ARG A O 1
ATOM 889 N N . TRP A 1 113 ? -2.500 -1.181 11.074 1.00 98.44 113 TRP A N 1
ATOM 890 C CA . TRP A 1 113 ? -1.083 -1.099 10.702 1.00 98.44 113 TRP A CA 1
ATOM 891 C C . TRP A 1 113 ? -0.603 -2.349 9.950 1.00 98.44 113 TRP A C 1
ATOM 893 O O . TRP A 1 113 ? 0.180 -2.230 9.016 1.00 98.44 113 TRP A O 1
ATOM 903 N N . THR A 1 114 ? -1.093 -3.542 10.300 1.00 98.06 114 THR A N 1
ATOM 904 C CA . THR A 1 114 ? -0.811 -4.758 9.523 1.00 98.06 114 THR A CA 1
ATOM 905 C C . THR A 1 114 ? -1.406 -4.669 8.121 1.00 98.06 114 THR A C 1
ATOM 907 O O . THR A 1 114 ? -0.693 -4.913 7.153 1.00 98.06 114 THR A O 1
ATOM 910 N N . GLU A 1 115 ? -2.674 -4.278 8.004 1.00 98.50 115 GLU A N 1
ATOM 911 C CA . GLU A 1 115 ? -3.338 -4.114 6.712 1.00 98.50 115 GLU A CA 1
ATOM 912 C C . GLU A 1 115 ? -2.606 -3.097 5.836 1.00 98.50 115 GLU A C 1
ATOM 914 O O . GLU A 1 115 ? -2.127 -3.460 4.768 1.00 98.50 115 GLU A O 1
ATOM 919 N N . TYR A 1 116 ? -2.424 -1.865 6.322 1.00 98.50 116 TYR A N 1
ATOM 920 C CA . TYR A 1 116 ? -1.802 -0.785 5.557 1.00 98.50 116 TYR A CA 1
ATOM 921 C C . TYR A 1 116 ? -0.384 -1.137 5.117 1.00 98.50 116 TYR A C 1
ATOM 923 O O . TYR A 1 116 ? 0.015 -0.761 4.021 1.00 98.50 116 TYR A O 1
ATOM 931 N N . SER A 1 117 ? 0.376 -1.889 5.920 1.00 98.56 117 SER A N 1
ATOM 932 C CA . SER A 1 117 ? 1.757 -2.248 5.569 1.00 98.56 117 SER A CA 1
ATOM 933 C C . SER A 1 117 ? 1.842 -3.143 4.341 1.00 98.56 117 SER A C 1
ATOM 935 O O . SER A 1 117 ? 2.884 -3.193 3.695 1.00 98.56 117 SER A O 1
ATOM 937 N N . LEU A 1 118 ? 0.744 -3.821 4.012 1.00 98.19 118 LEU A N 1
ATOM 938 C CA . LEU A 1 118 ? 0.610 -4.660 2.837 1.00 98.19 118 LEU A CA 1
ATOM 939 C C . LEU A 1 118 ? -0.186 -3.929 1.748 1.00 98.19 118 LEU A C 1
ATOM 941 O O . LEU A 1 118 ? 0.318 -3.779 0.640 1.00 98.19 118 LEU A O 1
ATOM 945 N N . SER A 1 119 ? -1.384 -3.420 2.057 1.00 98.12 119 SER A N 1
ATOM 946 C CA . SER A 1 119 ? -2.287 -2.808 1.072 1.00 98.12 119 SER A CA 1
ATOM 947 C C . SER A 1 119 ? -1.701 -1.536 0.456 1.00 98.12 119 SER A C 1
ATOM 949 O O . SER A 1 119 ? -1.623 -1.434 -0.768 1.00 98.12 119 SER A O 1
ATOM 951 N N . SER A 1 120 ? -1.190 -0.607 1.272 1.00 98.19 120 SER A N 1
ATOM 952 C CA . SER A 1 120 ? -0.553 0.614 0.750 1.00 98.19 120 SER A CA 1
ATOM 953 C C . SER A 1 120 ? 0.777 0.330 0.045 1.00 98.19 120 SER A C 1
ATOM 955 O O . SER A 1 120 ? 1.131 1.033 -0.896 1.00 98.19 120 SER A O 1
ATOM 957 N N . SER A 1 121 ? 1.485 -0.734 0.439 1.00 98.56 121 SER A N 1
ATOM 958 C CA . SER A 1 121 ? 2.752 -1.123 -0.193 1.00 98.56 121 SER A CA 1
ATOM 959 C C . SER A 1 121 ? 2.537 -1.763 -1.568 1.00 98.56 121 SER A C 1
ATOM 961 O O . SER A 1 121 ? 3.297 -1.494 -2.494 1.00 98.56 121 SER A O 1
ATOM 963 N N . VAL A 1 122 ? 1.462 -2.542 -1.743 1.00 98.25 122 VAL A N 1
ATOM 964 C CA . VAL A 1 122 ? 1.002 -2.979 -3.073 1.00 98.25 122 VAL A CA 1
ATOM 965 C C . VAL A 1 122 ? 0.583 -1.770 -3.908 1.00 98.25 122 VAL A C 1
ATOM 967 O O . VAL A 1 122 ? 0.972 -1.663 -5.064 1.00 98.25 122 VAL A O 1
ATOM 970 N N . MET A 1 123 ? -0.164 -0.827 -3.329 1.00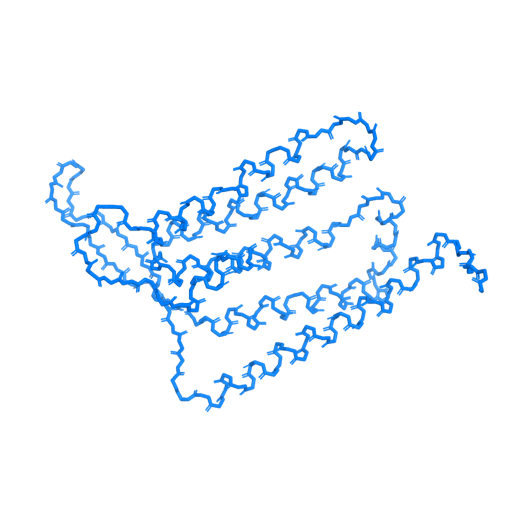 97.81 123 MET A N 1
ATOM 971 C CA . MET A 1 123 ? -0.608 0.368 -4.050 1.00 97.81 123 MET A CA 1
ATOM 972 C C . MET A 1 123 ? 0.572 1.196 -4.579 1.00 97.81 123 MET A C 1
ATOM 974 O O . MET A 1 123 ? 0.603 1.515 -5.765 1.00 97.81 123 MET A O 1
ATOM 978 N N . ILE A 1 124 ? 1.571 1.499 -3.743 1.00 98.31 124 ILE A N 1
ATOM 979 C CA . ILE A 1 124 ? 2.726 2.305 -4.164 1.00 98.31 124 ILE A CA 1
ATOM 980 C C . ILE A 1 124 ? 3.637 1.560 -5.155 1.00 98.31 124 ILE A C 1
ATOM 982 O O . ILE A 1 124 ? 4.225 2.198 -6.024 1.00 98.31 124 ILE A O 1
ATOM 986 N N . TRP A 1 125 ? 3.701 0.221 -5.095 1.00 98.31 125 TRP A N 1
ATOM 987 C CA . TRP A 1 125 ? 4.345 -0.593 -6.135 1.00 98.31 125 TRP A CA 1
ATOM 988 C C . TRP A 1 125 ? 3.684 -0.361 -7.497 1.00 98.31 125 TRP A C 1
ATOM 990 O O . TRP A 1 125 ? 4.369 -0.102 -8.484 1.00 98.31 125 TRP A O 1
ATOM 1000 N N . LEU A 1 126 ? 2.350 -0.420 -7.562 1.00 97.75 126 LEU A N 1
ATOM 1001 C CA . LEU A 1 126 ? 1.611 -0.225 -8.813 1.00 97.75 126 LEU A CA 1
ATOM 1002 C C . LEU A 1 126 ? 1.778 1.199 -9.356 1.00 97.75 126 LEU A C 1
ATOM 1004 O O . LEU A 1 126 ? 1.980 1.372 -10.555 1.00 97.75 126 LEU A O 1
ATOM 1008 N N . VAL A 1 127 ? 1.749 2.213 -8.483 1.00 97.25 127 VAL A N 1
ATOM 1009 C CA . VAL A 1 127 ? 2.010 3.609 -8.877 1.00 97.25 127 VAL A CA 1
ATOM 1010 C C . VAL A 1 127 ? 3.416 3.750 -9.466 1.00 97.25 127 VAL A C 1
ATOM 1012 O O . VAL A 1 127 ? 3.571 4.358 -10.524 1.00 97.25 127 VAL A O 1
ATOM 1015 N N . ALA A 1 128 ? 4.426 3.141 -8.840 1.00 97.75 128 ALA A N 1
ATOM 1016 C CA . ALA A 1 128 ? 5.794 3.150 -9.350 1.00 97.75 128 ALA A CA 1
ATOM 1017 C C . ALA A 1 128 ? 5.895 2.530 -10.756 1.00 97.75 128 ALA A C 1
ATOM 1019 O O . ALA A 1 128 ? 6.499 3.131 -11.650 1.00 97.75 128 ALA A O 1
ATOM 1020 N N . GLN A 1 129 ? 5.243 1.387 -10.993 1.00 96.88 129 GLN A N 1
ATOM 1021 C CA . GLN A 1 129 ? 5.232 0.750 -12.316 1.00 96.88 129 GLN A CA 1
ATOM 1022 C C . GLN A 1 129 ? 4.537 1.602 -13.383 1.00 96.88 129 GLN A C 1
ATOM 1024 O O . GLN A 1 129 ? 5.039 1.696 -14.501 1.00 96.88 129 GLN A O 1
ATOM 1029 N N . ILE A 1 130 ? 3.440 2.288 -13.042 1.00 93.88 130 ILE A N 1
ATOM 1030 C CA . ILE A 1 130 ? 2.749 3.201 -13.971 1.00 93.88 130 ILE A CA 1
ATOM 1031 C C . ILE A 1 130 ? 3.657 4.376 -14.386 1.00 93.88 130 ILE A C 1
ATOM 1033 O O . ILE A 1 130 ? 3.521 4.892 -15.494 1.00 93.88 130 ILE A O 1
ATOM 1037 N N . THR A 1 131 ? 4.624 4.765 -13.547 1.00 93.31 131 THR A N 1
ATOM 1038 C CA . THR A 1 131 ? 5.666 5.752 -13.897 1.00 93.31 131 THR A CA 1
ATOM 1039 C C . THR A 1 131 ? 6.891 5.171 -14.612 1.00 93.31 131 THR A C 1
ATOM 1041 O O . THR A 1 131 ? 7.848 5.893 -14.870 1.00 93.31 131 THR A O 1
ATOM 1044 N N . GLY A 1 132 ? 6.880 3.881 -14.957 1.00 93.38 132 GLY A N 1
ATOM 1045 C CA . GLY A 1 132 ? 7.951 3.226 -15.714 1.00 93.38 132 GLY A CA 1
ATOM 1046 C C . GLY A 1 132 ? 9.061 2.604 -14.863 1.00 93.38 132 GLY A C 1
ATOM 1047 O O . GLY A 1 132 ? 10.071 2.166 -15.412 1.00 93.38 132 GLY A O 1
ATOM 1048 N N . ILE A 1 133 ? 8.897 2.529 -13.538 1.00 97.38 133 ILE A N 1
ATOM 1049 C CA . ILE A 1 133 ? 9.844 1.826 -12.663 1.00 97.38 133 ILE A CA 1
ATOM 1050 C C . ILE A 1 133 ? 9.597 0.321 -12.793 1.00 97.38 133 ILE A C 1
ATOM 1052 O O . ILE A 1 133 ? 8.565 -0.178 -12.351 1.00 97.38 133 ILE A O 1
ATOM 1056 N N . THR A 1 134 ? 10.547 -0.410 -13.376 1.00 98.00 134 THR A N 1
ATOM 1057 C CA . THR A 1 134 ? 10.421 -1.863 -13.602 1.00 98.00 134 THR A CA 1
ATOM 1058 C C . THR A 1 134 ? 11.426 -2.699 -12.819 1.00 98.00 134 THR A C 1
ATOM 1060 O O . THR A 1 134 ? 11.206 -3.893 -12.648 1.00 98.00 134 THR A O 1
ATOM 1063 N N . ASP A 1 135 ? 12.524 -2.108 -12.345 1.00 98.31 135 ASP A N 1
ATOM 1064 C CA . ASP A 1 135 ? 13.578 -2.844 -11.643 1.00 98.31 135 ASP A CA 1
ATOM 1065 C C . ASP A 1 135 ? 13.069 -3.473 -10.332 1.00 98.31 135 ASP A C 1
ATOM 1067 O O . ASP A 1 135 ? 12.481 -2.801 -9.479 1.00 98.31 135 ASP A O 1
ATOM 1071 N N . ILE A 1 136 ? 13.314 -4.774 -10.159 1.00 98.44 136 ILE A N 1
ATOM 1072 C CA . ILE A 1 136 ? 12.843 -5.552 -9.009 1.00 98.44 136 ILE A CA 1
ATOM 1073 C C . ILE A 1 136 ? 13.407 -5.030 -7.688 1.00 98.44 136 ILE A C 1
ATOM 1075 O O . ILE A 1 136 ? 12.692 -5.019 -6.683 1.00 98.44 136 ILE A O 1
ATOM 1079 N N . ALA A 1 137 ? 14.666 -4.584 -7.662 1.00 98.19 137 ALA A N 1
ATOM 1080 C CA . ALA A 1 137 ? 15.283 -4.086 -6.441 1.00 98.19 137 ALA A CA 1
ATOM 1081 C C . ALA A 1 137 ? 14.674 -2.736 -6.042 1.00 98.19 137 ALA A C 1
ATOM 1083 O O . ALA A 1 137 ? 14.373 -2.530 -4.862 1.00 98.19 137 ALA A O 1
ATOM 1084 N N . ALA A 1 138 ? 14.416 -1.851 -7.007 1.00 98.38 138 ALA A N 1
ATOM 1085 C CA . ALA A 1 138 ? 13.713 -0.591 -6.794 1.00 98.38 138 ALA A CA 1
ATOM 1086 C C . ALA A 1 138 ? 12.279 -0.818 -6.293 1.00 98.38 138 ALA A C 1
ATOM 1088 O O . ALA A 1 138 ? 11.902 -0.267 -5.256 1.00 98.38 138 ALA A O 1
ATOM 1089 N N . LEU A 1 139 ? 11.501 -1.671 -6.966 1.00 98.62 139 LEU A N 1
ATOM 1090 C CA . LEU A 1 139 ? 10.115 -1.977 -6.596 1.00 98.62 139 LEU A CA 1
ATOM 1091 C C . LEU A 1 139 ? 10.018 -2.607 -5.201 1.00 98.62 139 LEU A C 1
ATOM 1093 O O . LEU A 1 139 ? 9.223 -2.168 -4.365 1.00 98.62 139 LEU A O 1
ATOM 1097 N N . PHE A 1 140 ? 10.879 -3.582 -4.902 1.00 98.50 140 PHE A N 1
ATOM 1098 C CA . PHE A 1 140 ? 10.923 -4.208 -3.583 1.00 98.50 140 PHE A CA 1
ATOM 1099 C C . PHE A 1 140 ? 11.356 -3.225 -2.488 1.00 98.50 140 PHE A C 1
ATOM 1101 O O . PHE A 1 140 ? 10.787 -3.226 -1.395 1.00 98.50 140 PHE A O 1
ATOM 1108 N N . SER A 1 141 ? 12.316 -2.342 -2.775 1.00 98.69 141 SER A N 1
ATOM 1109 C CA . SER A 1 141 ? 12.751 -1.309 -1.828 1.00 98.69 141 SER A CA 1
ATOM 1110 C C . SER A 1 141 ? 11.645 -0.292 -1.546 1.00 98.69 141 SER A C 1
ATOM 1112 O O . SER A 1 141 ? 11.428 0.055 -0.386 1.00 98.69 141 SER A O 1
ATOM 1114 N N . ILE A 1 142 ? 10.905 0.134 -2.575 1.00 98.75 142 ILE A N 1
ATOM 1115 C CA . ILE A 1 142 ? 9.722 1.001 -2.457 1.00 98.75 142 ILE A CA 1
ATOM 1116 C C . ILE A 1 142 ? 8.658 0.341 -1.571 1.00 98.75 142 ILE A C 1
ATOM 1118 O O . ILE A 1 142 ? 8.149 0.966 -0.638 1.00 98.75 142 ILE A O 1
ATOM 1122 N N . PHE A 1 143 ? 8.366 -0.939 -1.805 1.00 98.69 143 PHE A N 1
ATOM 1123 C CA . PHE A 1 143 ? 7.429 -1.701 -0.982 1.00 98.69 143 PHE A CA 1
ATOM 1124 C C . PHE A 1 143 ? 7.885 -1.760 0.479 1.00 98.69 143 PHE A C 1
ATOM 1126 O O . PHE A 1 143 ? 7.118 -1.455 1.394 1.00 98.69 143 PHE A O 1
ATOM 1133 N N . ALA A 1 144 ? 9.145 -2.131 0.715 1.00 98.75 144 ALA A N 1
ATOM 1134 C CA . ALA A 1 144 ? 9.686 -2.317 2.055 1.00 98.75 144 ALA A CA 1
ATOM 1135 C C . ALA A 1 144 ? 9.767 -0.999 2.841 1.00 98.75 144 ALA A C 1
ATOM 1137 O O . ALA A 1 144 ? 9.430 -0.965 4.030 1.00 98.75 144 ALA A O 1
ATOM 1138 N N . VAL A 1 145 ? 10.178 0.102 2.204 1.00 98.75 145 VAL A N 1
ATOM 1139 C CA . VAL A 1 145 ? 10.254 1.411 2.868 1.00 98.75 145 VAL A CA 1
ATOM 1140 C C . VAL A 1 145 ? 8.859 1.973 3.161 1.00 98.75 145 VAL A C 1
ATOM 1142 O O . VAL A 1 145 ? 8.646 2.521 4.243 1.00 98.75 145 VAL A O 1
ATOM 1145 N N . ASN A 1 146 ? 7.876 1.741 2.284 1.00 98.81 146 ASN A N 1
ATOM 1146 C CA . ASN A 1 146 ? 6.483 2.093 2.557 1.00 98.81 146 ASN A CA 1
ATOM 1147 C C . ASN A 1 146 ? 5.903 1.264 3.716 1.00 98.81 146 ASN A C 1
ATOM 1149 O O . ASN A 1 146 ? 5.310 1.814 4.644 1.00 98.81 146 ASN A O 1
ATOM 1153 N N . ALA A 1 147 ? 6.149 -0.049 3.749 1.00 98.69 147 ALA A N 1
ATOM 1154 C CA . ALA A 1 147 ? 5.774 -0.883 4.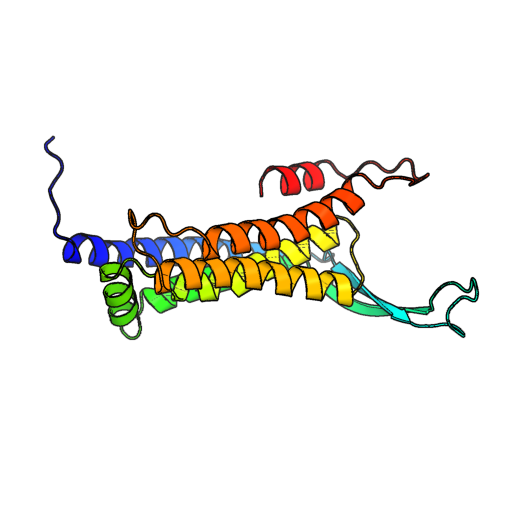890 1.00 98.69 147 ALA A CA 1
ATOM 1155 C C . ALA A 1 147 ? 6.435 -0.393 6.195 1.00 98.69 147 ALA A C 1
ATOM 1157 O O . ALA A 1 147 ? 5.808 -0.405 7.257 1.00 98.69 147 ALA A O 1
ATOM 1158 N N . SER A 1 148 ? 7.676 0.098 6.113 1.00 98.62 148 SER A N 1
ATOM 1159 C CA . SER A 1 148 ? 8.412 0.655 7.254 1.00 98.62 148 SER A CA 1
ATOM 1160 C C . SER A 1 148 ? 7.769 1.942 7.779 1.00 98.62 148 SER A C 1
ATOM 1162 O O . SER A 1 148 ? 7.592 2.063 8.993 1.00 98.62 148 SER A O 1
ATOM 1164 N N . MET A 1 149 ? 7.329 2.852 6.898 1.00 98.69 149 MET A N 1
ATOM 1165 C CA . MET A 1 149 ? 6.526 4.031 7.271 1.00 98.69 149 MET A CA 1
ATOM 1166 C C . MET A 1 149 ? 5.309 3.627 8.114 1.00 98.69 149 MET A C 1
ATOM 1168 O O . MET A 1 149 ? 5.054 4.205 9.173 1.00 98.69 149 MET A O 1
ATOM 1172 N N . ILE A 1 150 ? 4.575 2.599 7.682 1.00 98.69 150 ILE A N 1
ATOM 1173 C CA . ILE A 1 150 ? 3.396 2.102 8.401 1.00 98.69 150 ILE A CA 1
ATOM 1174 C C . ILE A 1 150 ? 3.780 1.513 9.768 1.00 98.69 150 ILE A C 1
ATOM 1176 O O . ILE A 1 150 ? 3.103 1.768 10.769 1.00 98.69 150 ILE A O 1
ATOM 1180 N N . MET A 1 151 ? 4.881 0.761 9.850 1.00 98.50 151 MET A N 1
ATOM 1181 C CA . MET A 1 151 ? 5.367 0.212 11.120 1.00 98.50 151 MET A CA 1
ATOM 1182 C C . MET A 1 151 ? 5.797 1.304 12.104 1.00 98.50 151 MET A C 1
ATOM 1184 O O . MET A 1 151 ? 5.557 1.162 13.303 1.00 98.50 151 MET A O 1
ATOM 1188 N N . PHE A 1 152 ? 6.345 2.425 11.632 1.00 98.69 152 PHE A N 1
ATOM 1189 C CA . PHE A 1 152 ? 6.608 3.586 12.484 1.00 98.69 152 PHE A CA 1
ATOM 1190 C C . PHE A 1 152 ? 5.327 4.184 13.079 1.00 98.69 152 PHE A C 1
ATOM 1192 O O . PHE A 1 152 ? 5.322 4.557 14.254 1.00 98.69 152 PHE A O 1
ATOM 1199 N N . GLY A 1 153 ? 4.215 4.178 12.340 1.00 98.44 153 GLY A N 1
ATOM 1200 C CA . GLY A 1 153 ? 2.894 4.507 12.883 1.00 98.44 153 GLY A CA 1
ATOM 1201 C C . GLY A 1 153 ? 2.445 3.543 13.990 1.00 98.44 153 GLY A C 1
ATOM 1202 O O . GLY A 1 153 ? 1.950 3.968 15.036 1.00 98.44 153 GLY A O 1
ATOM 1203 N N . ALA A 1 154 ? 2.698 2.242 13.826 1.00 98.38 154 ALA A N 1
ATOM 1204 C CA . ALA A 1 154 ? 2.433 1.257 14.877 1.00 98.38 154 ALA A CA 1
ATOM 1205 C C . ALA A 1 154 ? 3.299 1.483 16.128 1.00 98.38 154 ALA A C 1
ATOM 1207 O O . ALA A 1 154 ? 2.811 1.337 17.252 1.00 98.38 154 ALA A O 1
ATOM 1208 N N . LEU A 1 155 ? 4.573 1.852 15.949 1.00 98.31 155 LEU A N 1
ATOM 1209 C CA . LEU A 1 155 ? 5.479 2.203 17.044 1.00 98.31 155 LEU A CA 1
ATOM 1210 C C . LEU A 1 155 ? 5.023 3.479 17.759 1.00 98.31 155 LEU A C 1
ATOM 1212 O O . LEU A 1 155 ? 5.048 3.504 18.989 1.00 98.31 155 LEU A O 1
ATOM 1216 N N . GLN A 1 156 ? 4.536 4.483 17.020 1.00 98.44 156 GLN A N 1
ATOM 1217 C CA . GLN A 1 156 ? 3.941 5.692 17.592 1.00 98.44 156 GLN A CA 1
ATOM 1218 C C . GLN A 1 156 ? 2.800 5.327 18.553 1.00 98.44 156 GLN A C 1
ATOM 1220 O O . GLN A 1 156 ? 2.829 5.723 19.711 1.00 98.44 156 GLN A O 1
ATOM 1225 N N . GLU A 1 157 ? 1.835 4.502 18.137 1.00 98.00 157 GLU A N 1
ATOM 1226 C CA . GLU A 1 157 ? 0.723 4.098 19.021 1.00 98.00 157 GLU A CA 1
ATOM 1227 C C . GLU A 1 157 ? 1.147 3.165 20.163 1.00 98.00 157 GLU A C 1
ATOM 1229 O O . GLU A 1 157 ? 0.486 3.069 21.205 1.00 98.00 157 GLU A O 1
ATOM 1234 N N . LYS A 1 158 ? 2.240 2.425 19.977 1.00 97.44 158 LYS A N 1
ATOM 1235 C CA . LYS A 1 158 ? 2.758 1.528 21.006 1.00 97.44 158 LYS A CA 1
ATOM 1236 C C . LYS A 1 158 ? 3.434 2.302 22.132 1.00 97.44 158 LYS A C 1
ATOM 1238 O O . LYS A 1 158 ? 3.186 1.971 23.292 1.00 97.44 158 LYS A O 1
ATOM 1243 N N . TYR A 1 159 ? 4.269 3.281 21.808 1.00 97.19 159 TYR A N 1
ATOM 1244 C CA . TYR A 1 159 ? 5.154 3.925 22.778 1.00 97.19 159 TYR A CA 1
ATOM 1245 C C . TYR A 1 159 ? 4.686 5.309 23.227 1.00 97.19 159 TYR A C 1
ATOM 1247 O O . TYR A 1 159 ? 5.017 5.705 24.339 1.00 97.19 159 TYR A O 1
ATOM 1255 N N . GLU A 1 160 ? 3.865 5.997 22.436 1.00 97.25 160 GLU A N 1
ATOM 1256 C CA . GLU A 1 160 ? 3.414 7.355 22.738 1.00 97.25 160 GLU A CA 1
ATOM 1257 C C . GLU A 1 160 ? 1.931 7.414 23.109 1.00 97.25 160 GLU A C 1
ATOM 1259 O O . GLU A 1 160 ? 1.149 6.501 22.834 1.00 97.25 160 GLU A O 1
ATOM 1264 N N . GLN A 1 161 ? 1.539 8.508 23.763 1.00 95.38 161 GLN A N 1
ATOM 1265 C CA . GLN A 1 161 ? 0.147 8.813 24.090 1.00 95.38 161 GLN A CA 1
ATOM 1266 C C . GLN A 1 161 ? -0.225 10.185 23.524 1.00 95.38 161 GLN A C 1
ATOM 1268 O O . GLN A 1 161 ? 0.608 11.091 23.533 1.00 95.38 161 GLN A O 1
ATOM 1273 N N . PRO A 1 162 ? -1.469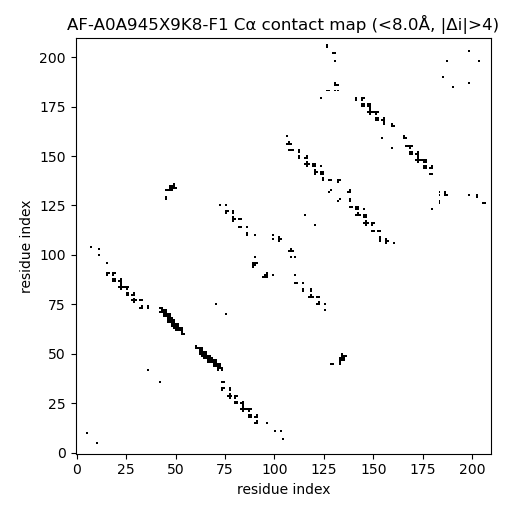 10.392 23.061 1.00 94.31 162 PRO A N 1
ATOM 1274 C CA . PRO A 1 162 ? -1.912 11.713 22.633 1.00 94.31 162 PRO A CA 1
ATOM 1275 C C . PRO A 1 162 ? -1.669 12.764 23.727 1.00 94.31 162 PRO A C 1
ATOM 1277 O O . PRO A 1 162 ? -2.151 12.623 24.849 1.00 94.31 162 PRO A O 1
ATOM 1280 N N . GLY A 1 163 ? -0.903 13.806 23.397 1.00 93.88 163 GLY A N 1
ATOM 1281 C CA . GLY A 1 163 ? -0.509 14.857 24.340 1.00 93.88 163 GLY A CA 1
ATOM 1282 C C . GLY A 1 163 ? 0.799 14.612 25.107 1.00 93.88 163 GLY A C 1
ATOM 1283 O O . GLY A 1 163 ? 1.192 15.495 25.861 1.00 93.88 163 GLY A O 1
ATOM 1284 N N . SER A 1 164 ? 1.503 13.485 24.906 1.00 93.62 164 SER A N 1
ATOM 1285 C CA . SER A 1 164 ? 2.821 13.232 25.527 1.00 93.62 164 SER A CA 1
ATOM 1286 C C . SER A 1 164 ? 3.938 14.124 24.974 1.00 93.62 164 SER A C 1
ATOM 1288 O O . SER A 1 164 ? 4.954 14.314 25.635 1.00 93.62 164 SER A O 1
ATOM 1290 N N . GLY A 1 165 ? 3.765 14.653 23.757 1.00 93.88 165 GLY A N 1
ATOM 1291 C CA . GLY A 1 165 ? 4.794 15.406 23.034 1.00 93.88 165 GLY A CA 1
ATOM 1292 C C . GLY A 1 165 ? 5.825 14.531 22.309 1.00 93.88 165 GLY A C 1
ATOM 1293 O O . GLY A 1 165 ? 6.686 15.070 21.617 1.00 93.88 165 GLY A O 1
ATOM 1294 N N . GLY A 1 166 ? 5.744 13.202 22.417 1.00 95.94 166 GLY A N 1
ATOM 1295 C CA . GLY A 1 166 ? 6.619 12.299 21.677 1.00 95.94 166 GLY A CA 1
ATOM 1296 C C . GLY A 1 166 ? 6.145 12.099 20.237 1.00 95.94 166 GLY A C 1
ATOM 1297 O O . GLY A 1 166 ? 5.035 11.632 19.985 1.00 95.94 166 GLY A O 1
ATOM 1298 N N . PHE A 1 167 ? 7.005 12.458 19.282 1.00 96.62 167 PHE A N 1
ATOM 1299 C CA . PHE A 1 167 ? 6.735 12.376 17.837 1.00 96.62 167 PHE A CA 1
ATOM 1300 C C . PHE A 1 167 ? 7.826 11.639 17.061 1.00 96.62 167 PHE A C 1
ATOM 1302 O O . PHE A 1 167 ? 7.790 11.599 15.835 1.00 96.62 167 PHE A O 1
ATOM 1309 N N . LEU A 1 168 ? 8.820 11.074 17.747 1.00 98.00 168 LEU A N 1
ATOM 1310 C CA . LEU A 1 168 ? 9.990 10.522 17.074 1.00 98.00 168 LEU A CA 1
ATOM 1311 C C . LEU A 1 168 ? 9.631 9.386 16.092 1.00 98.00 168 LEU A C 1
ATOM 1313 O O . LEU A 1 168 ? 10.065 9.470 14.941 1.00 98.00 168 LEU A O 1
ATOM 1317 N N . PRO A 1 169 ? 8.794 8.387 16.453 1.00 98.31 169 PRO A N 1
ATOM 1318 C CA . PRO A 1 169 ? 8.341 7.393 15.482 1.00 98.31 169 PRO A CA 1
ATOM 1319 C C . PRO A 1 169 ? 7.580 8.022 14.310 1.00 98.31 169 PRO A C 1
ATOM 1321 O O . PRO A 1 169 ? 7.849 7.674 13.167 1.00 98.31 169 PRO A O 1
ATOM 1324 N N . PHE A 1 170 ? 6.688 8.986 14.562 1.00 98.31 170 PHE A N 1
ATOM 1325 C CA . PHE A 1 170 ? 5.987 9.709 13.495 1.00 98.31 170 PHE A CA 1
ATOM 1326 C C . PHE A 1 170 ? 6.953 10.392 12.512 1.00 98.31 170 PHE A C 1
ATOM 1328 O O . PHE A 1 170 ? 6.799 10.229 11.305 1.00 98.31 170 PHE A O 1
ATOM 1335 N N . VAL A 1 171 ? 7.982 11.090 13.005 1.00 98.50 171 VAL A N 1
ATOM 1336 C CA . VAL A 1 171 ? 8.995 11.744 12.158 1.00 98.50 171 VAL A CA 1
ATOM 1337 C C . VAL A 1 171 ? 9.741 10.723 11.297 1.00 98.50 171 VAL A C 1
ATOM 1339 O O . VAL A 1 171 ? 9.898 10.943 10.098 1.00 98.50 171 VAL A O 1
ATOM 1342 N N . PHE A 1 172 ? 10.145 9.582 11.861 1.00 98.69 172 PHE A N 1
ATOM 1343 C CA . PHE A 1 172 ? 10.777 8.505 11.088 1.00 98.69 172 PHE A CA 1
ATOM 1344 C C . PHE A 1 172 ? 9.829 7.890 10.051 1.00 98.69 172 PHE A C 1
ATOM 1346 O O . PHE A 1 172 ? 10.245 7.582 8.930 1.00 98.69 172 PHE A O 1
ATOM 1353 N N . GLY A 1 173 ? 8.542 7.783 10.386 1.00 98.56 173 GLY A N 1
ATOM 1354 C CA . GLY A 1 173 ? 7.487 7.435 9.441 1.00 98.56 173 GLY A CA 1
ATOM 1355 C C . GLY A 1 173 ? 7.434 8.409 8.265 1.00 98.56 173 GLY A C 1
ATOM 1356 O O . GLY A 1 173 ? 7.490 7.974 7.123 1.00 98.56 173 GLY A O 1
ATOM 1357 N N . CYS A 1 174 ? 7.428 9.720 8.513 1.00 98.62 174 CYS A N 1
ATOM 1358 C CA . CYS A 1 174 ? 7.442 10.733 7.451 1.00 98.62 174 CYS A CA 1
ATOM 1359 C C . CYS A 1 174 ? 8.703 10.660 6.580 1.00 98.62 174 CYS A C 1
ATOM 1361 O O . CYS A 1 174 ? 8.609 10.738 5.358 1.00 98.62 174 CYS A O 1
ATOM 1363 N N . MET A 1 175 ? 9.879 10.485 7.192 1.00 98.38 175 MET A N 1
ATOM 1364 C CA . MET A 1 175 ? 11.145 10.369 6.460 1.00 98.38 175 MET A CA 1
ATOM 1365 C C . MET A 1 175 ? 11.132 9.181 5.498 1.00 98.38 175 MET A C 1
ATOM 1367 O O . MET A 1 175 ? 11.520 9.326 4.346 1.00 98.38 175 MET A O 1
ATOM 1371 N N . THR A 1 176 ? 10.670 8.018 5.962 1.00 98.06 176 THR A N 1
ATOM 1372 C CA . THR A 1 176 ? 10.575 6.810 5.128 1.00 98.06 176 THR A CA 1
ATOM 1373 C C . THR A 1 176 ? 9.438 6.895 4.112 1.00 98.06 176 THR A C 1
ATOM 1375 O O . THR A 1 176 ? 9.617 6.499 2.964 1.00 98.06 176 THR A O 1
ATOM 1378 N N . GLY A 1 177 ? 8.304 7.482 4.492 1.00 98.12 177 GLY A N 1
ATOM 1379 C CA . GLY A 1 177 ? 7.133 7.657 3.636 1.00 98.12 177 GLY A CA 1
ATOM 1380 C C . GLY A 1 177 ? 7.347 8.601 2.458 1.00 98.12 177 GLY A C 1
ATOM 1381 O O . GLY A 1 177 ? 6.729 8.423 1.415 1.00 98.12 177 GLY A O 1
ATOM 1382 N N . LEU A 1 178 ? 8.246 9.579 2.588 1.00 98.31 178 LEU A N 1
ATOM 1383 C CA . LEU A 1 178 ? 8.572 10.502 1.501 1.00 98.31 178 LEU A CA 1
ATOM 1384 C C . LEU A 1 178 ? 9.442 9.853 0.409 1.00 98.31 178 LEU A C 1
ATOM 1386 O O . LEU A 1 178 ? 9.407 10.288 -0.740 1.00 98.31 178 LEU A O 1
ATOM 1390 N N . VAL A 1 179 ? 10.213 8.811 0.742 1.00 98.50 179 VAL A N 1
ATOM 1391 C CA . VAL A 1 179 ? 11.185 8.199 -0.182 1.00 98.50 179 VAL A CA 1
ATOM 1392 C C . VAL A 1 179 ? 10.527 7.653 -1.458 1.00 98.50 179 VAL A C 1
ATOM 1394 O O . VAL A 1 179 ? 10.983 8.046 -2.533 1.00 98.50 179 VAL A O 1
ATOM 1397 N N . PRO A 1 180 ? 9.459 6.825 -1.407 1.00 98.38 180 PRO A N 1
ATOM 1398 C CA . PRO A 1 180 ? 8.786 6.357 -2.620 1.00 98.38 180 PRO A CA 1
ATOM 1399 C C . PRO A 1 180 ? 8.332 7.491 -3.537 1.00 98.38 180 PRO A C 1
ATOM 1401 O O . PRO A 1 180 ? 8.536 7.417 -4.744 1.00 98.38 180 PRO A O 1
ATOM 1404 N N . TRP A 1 181 ? 7.783 8.567 -2.970 1.00 98.19 181 TRP A N 1
ATOM 1405 C CA . TRP A 1 181 ? 7.292 9.712 -3.735 1.00 98.19 181 TRP A CA 1
ATOM 1406 C C . TRP A 1 181 ? 8.407 10.508 -4.405 1.00 98.19 181 TRP A C 1
ATOM 1408 O O . TRP A 1 181 ? 8.231 10.962 -5.532 1.00 98.19 181 TRP A O 1
ATOM 1418 N N . ILE A 1 182 ? 9.572 10.637 -3.764 1.00 98.12 182 ILE A N 1
ATOM 1419 C CA . ILE A 1 182 ? 10.757 11.225 -4.405 1.00 98.12 182 ILE A CA 1
ATOM 1420 C C . ILE A 1 182 ? 11.190 10.364 -5.596 1.00 98.12 182 ILE A C 1
ATOM 1422 O O . ILE A 1 182 ? 11.429 10.899 -6.676 1.00 98.12 182 ILE A O 1
ATOM 1426 N N . VAL A 1 183 ? 11.264 9.040 -5.420 1.00 97.81 183 VAL A N 1
ATOM 1427 C CA . VAL A 1 183 ? 11.661 8.114 -6.493 1.00 97.81 183 VAL A CA 1
ATOM 1428 C C . VAL A 1 183 ? 10.673 8.179 -7.660 1.00 97.81 183 VAL A C 1
ATOM 1430 O O . VAL A 1 183 ? 11.092 8.378 -8.796 1.00 97.81 183 VAL A O 1
ATOM 1433 N N . ILE A 1 184 ? 9.370 8.103 -7.386 1.00 96.81 184 ILE A N 1
ATOM 1434 C CA . ILE A 1 184 ? 8.303 8.241 -8.389 1.00 96.81 184 ILE A CA 1
ATOM 1435 C C . ILE A 1 184 ? 8.381 9.608 -9.080 1.00 96.81 184 ILE A C 1
ATOM 1437 O O . ILE A 1 184 ? 8.284 9.684 -10.301 1.00 96.81 184 ILE A O 1
ATOM 1441 N N . GLY A 1 185 ? 8.621 10.686 -8.328 1.00 95.31 185 GLY A N 1
ATOM 1442 C CA . GLY A 1 185 ? 8.765 12.038 -8.866 1.00 95.31 185 GLY A CA 1
ATOM 1443 C C . GLY A 1 185 ? 9.921 12.170 -9.859 1.00 95.31 185 GLY A C 1
ATOM 1444 O O . GLY A 1 185 ? 9.762 12.819 -10.890 1.00 95.31 185 GLY A O 1
ATOM 1445 N N . ILE A 1 186 ? 11.061 11.518 -9.606 1.00 95.19 186 ILE A N 1
ATOM 1446 C CA . ILE A 1 186 ? 12.192 11.496 -10.549 1.00 95.19 186 ILE A CA 1
ATOM 1447 C C . ILE A 1 186 ? 11.772 10.862 -11.879 1.00 95.19 186 ILE A C 1
ATOM 1449 O O . ILE A 1 186 ? 12.069 11.416 -12.932 1.00 95.19 186 ILE A O 1
ATOM 1453 N N . TYR A 1 187 ? 11.055 9.738 -11.843 1.00 93.44 187 TYR A N 1
ATOM 1454 C CA . TYR A 1 187 ? 10.587 9.066 -13.059 1.00 93.44 187 TYR A CA 1
ATOM 1455 C C . TYR A 1 187 ? 9.492 9.861 -13.772 1.00 93.44 187 TYR A C 1
ATOM 1457 O O . TYR A 1 187 ? 9.503 9.970 -14.994 1.00 93.44 187 TYR A O 1
ATOM 1465 N N . PHE A 1 188 ? 8.589 10.478 -13.013 1.00 91.56 188 PHE A N 1
ATOM 1466 C CA . PHE A 1 188 ? 7.502 11.288 -13.549 1.00 91.56 188 PHE A CA 1
ATOM 1467 C C . PHE A 1 188 ? 7.993 12.567 -14.247 1.00 91.56 188 PHE A C 1
ATOM 1469 O O . PHE A 1 188 ? 7.502 12.901 -15.321 1.00 91.56 188 PHE A O 1
ATOM 1476 N N . PHE A 1 189 ? 8.963 13.279 -13.661 1.00 91.12 189 PHE A N 1
ATOM 1477 C CA . PHE A 1 189 ? 9.537 14.491 -14.260 1.00 91.12 189 PHE A CA 1
ATOM 1478 C C . PHE A 1 189 ? 10.670 14.207 -15.256 1.00 91.12 189 PHE A C 1
ATOM 1480 O O . PHE A 1 189 ? 11.052 15.107 -16.001 1.00 91.12 189 PHE A O 1
ATOM 1487 N N . ALA A 1 190 ? 11.215 12.986 -15.253 1.00 91.81 190 ALA A N 1
ATOM 1488 C CA . ALA A 1 190 ? 12.231 12.486 -16.179 1.00 91.81 190 ALA A CA 1
ATOM 1489 C C . ALA A 1 190 ? 13.402 13.471 -16.447 1.00 91.81 190 ALA A C 1
ATOM 1491 O O . ALA A 1 190 ? 13.693 13.790 -17.605 1.00 91.81 190 ALA A O 1
ATOM 1492 N N . PRO A 1 191 ? 14.098 13.979 -15.406 1.00 91.81 191 PRO A N 1
ATOM 1493 C CA . PRO A 1 191 ? 15.153 14.973 -15.582 1.00 91.81 191 PRO A CA 1
ATOM 1494 C C . PRO A 1 191 ? 16.285 14.429 -16.465 1.00 91.81 191 PRO A C 1
ATOM 1496 O O . PRO A 1 191 ? 16.831 13.360 -16.206 1.00 91.81 191 PRO A O 1
ATOM 1499 N N . GLY A 1 192 ? 16.654 15.185 -17.502 1.00 90.44 192 GLY A N 1
ATOM 1500 C CA . GLY A 1 192 ? 17.689 14.787 -18.464 1.00 90.44 192 GLY A CA 1
ATOM 1501 C C . GLY A 1 192 ? 17.210 13.840 -19.572 1.00 90.44 192 GLY A C 1
ATOM 1502 O O . GLY A 1 192 ? 18.027 13.416 -20.388 1.00 90.44 192 GLY A O 1
ATOM 1503 N N . SER A 1 193 ? 15.914 13.517 -19.629 1.00 89.25 193 SER A N 1
ATOM 1504 C CA . SER A 1 193 ? 15.327 12.789 -20.754 1.00 89.25 193 SER A CA 1
ATOM 1505 C C . SER A 1 193 ? 15.282 13.658 -22.013 1.00 89.25 193 SER A C 1
ATOM 1507 O O . SER A 1 193 ? 14.885 14.819 -21.963 1.00 89.25 193 SER A O 1
ATOM 1509 N N . ASN A 1 194 ? 15.647 13.066 -23.151 1.00 87.75 194 ASN A N 1
ATOM 1510 C CA . ASN A 1 194 ? 15.482 13.672 -24.478 1.00 87.75 194 ASN A CA 1
ATOM 1511 C C . ASN A 1 194 ? 14.168 13.244 -25.157 1.00 87.75 194 ASN A C 1
ATOM 1513 O O . ASN A 1 194 ? 13.941 13.577 -26.317 1.00 87.75 194 ASN A O 1
ATOM 1517 N N . ALA A 1 195 ? 13.338 12.443 -24.482 1.00 79.38 195 ALA A N 1
ATOM 1518 C CA . ALA A 1 195 ? 12.068 11.990 -25.027 1.00 79.38 195 ALA A CA 1
ATOM 1519 C C . ALA A 1 195 ? 11.006 13.089 -24.884 1.00 79.38 195 ALA A C 1
ATOM 1521 O O . ALA A 1 195 ? 10.756 13.563 -23.780 1.00 79.38 195 ALA A O 1
ATOM 1522 N N . GLU A 1 196 ? 10.323 13.433 -25.978 1.00 73.75 196 GLU A N 1
ATOM 1523 C CA . GLU A 1 196 ? 9.156 14.336 -25.985 1.00 73.75 196 GLU A CA 1
ATOM 1524 C C . GLU A 1 196 ? 7.868 13.620 -25.525 1.00 73.75 196 GLU A C 1
ATOM 1526 O O . GLU A 1 196 ? 6.787 13.827 -26.072 1.00 73.75 196 GLU A O 1
ATOM 1531 N N . VAL A 1 197 ? 7.975 12.708 -24.555 1.00 74.75 197 VAL A N 1
ATOM 1532 C CA . VAL A 1 197 ? 6.837 11.921 -24.069 1.00 74.75 197 VAL A CA 1
ATOM 1533 C C . VAL A 1 197 ? 6.321 12.549 -22.786 1.00 74.75 197 VAL A C 1
ATOM 1535 O O . VAL A 1 197 ? 6.959 12.461 -21.738 1.00 74.75 197 VAL A O 1
ATOM 1538 N N . GLU A 1 198 ? 5.147 13.166 -22.869 1.00 80.00 198 GLU A N 1
ATOM 1539 C CA . GLU A 1 198 ? 4.439 13.638 -21.686 1.00 80.00 198 GLU A CA 1
ATOM 1540 C C . GLU A 1 198 ? 3.771 12.464 -20.949 1.00 80.00 198 GLU A C 1
ATOM 1542 O O . GLU A 1 198 ? 3.192 11.577 -21.592 1.00 80.00 198 GLU A O 1
ATOM 1547 N N . PRO A 1 199 ? 3.801 12.441 -19.602 1.00 82.75 199 PRO A N 1
ATOM 1548 C CA . PRO A 1 199 ? 3.045 11.466 -18.831 1.00 82.75 199 PRO A CA 1
ATOM 1549 C C . PRO A 1 199 ? 1.550 11.541 -19.183 1.00 82.75 199 PRO A C 1
ATOM 1551 O O . PRO A 1 199 ? 0.988 12.640 -19.221 1.00 82.75 199 PRO A O 1
ATOM 1554 N N . PRO A 1 200 ? 0.859 10.404 -19.383 1.00 87.56 200 PRO A N 1
ATOM 1555 C CA . PRO A 1 200 ? -0.575 10.422 -19.636 1.00 87.56 200 PRO A CA 1
ATOM 1556 C C . PRO A 1 200 ? -1.338 11.126 -18.505 1.00 87.56 200 PRO A C 1
ATOM 1558 O O . PRO A 1 200 ? -1.035 10.945 -17.325 1.00 87.56 200 PRO A O 1
ATOM 1561 N N . SER A 1 201 ? -2.386 11.880 -18.841 1.00 90.31 201 SER A N 1
ATOM 1562 C CA . SER A 1 201 ? -3.131 12.702 -17.870 1.00 90.31 201 SER A CA 1
ATOM 1563 C C . SER A 1 201 ? -3.720 11.908 -16.696 1.00 90.31 201 SER A C 1
ATOM 1565 O O . SER A 1 201 ? -3.798 12.421 -15.580 1.00 90.31 201 SER A O 1
ATOM 1567 N N . PHE A 1 202 ? -4.089 10.640 -16.906 1.00 89.00 202 PHE A N 1
ATOM 1568 C CA . PHE A 1 202 ? -4.569 9.778 -15.824 1.00 89.00 202 PHE A CA 1
ATOM 1569 C C . PHE A 1 202 ? -3.469 9.457 -14.797 1.00 89.00 202 PHE A C 1
ATOM 1571 O O . PHE A 1 202 ? -3.774 9.338 -13.613 1.00 89.00 202 PHE A O 1
ATOM 1578 N N . VAL A 1 203 ? -2.198 9.372 -15.216 1.00 88.25 203 VAL A N 1
ATOM 1579 C CA . VAL A 1 203 ? -1.048 9.164 -14.318 1.00 88.25 203 VAL A CA 1
ATOM 1580 C C . VAL A 1 203 ? -0.864 10.381 -13.419 1.00 88.25 203 VAL A C 1
ATOM 1582 O O . VAL A 1 203 ? -0.713 10.236 -12.209 1.00 88.25 203 VAL A O 1
ATOM 1585 N N . VAL A 1 204 ? -0.977 11.582 -13.995 1.00 90.12 204 VAL A N 1
ATOM 1586 C CA . VAL A 1 204 ? -0.969 12.848 -13.245 1.00 90.12 204 VAL A CA 1
ATOM 1587 C C . VAL A 1 204 ? -2.088 12.861 -12.201 1.00 90.12 204 VAL A C 1
ATOM 1589 O O . VAL A 1 204 ? -1.853 13.188 -11.039 1.00 90.12 204 VAL A O 1
ATOM 1592 N N . GLY A 1 205 ? -3.300 12.462 -12.602 1.00 91.94 205 GLY A N 1
ATOM 1593 C CA . GLY A 1 205 ? -4.451 12.359 -11.707 1.00 91.94 205 GLY A CA 1
ATOM 1594 C C . GLY A 1 205 ? -4.203 11.413 -10.531 1.00 91.94 205 GLY A C 1
ATOM 1595 O O . GLY A 1 205 ? -4.455 11.796 -9.391 1.00 91.94 205 GLY A O 1
ATOM 1596 N N . ILE A 1 206 ? -3.658 10.219 -10.794 1.00 91.94 206 ILE A N 1
ATOM 1597 C CA . ILE A 1 206 ? -3.316 9.232 -9.759 1.00 91.94 206 ILE A CA 1
ATOM 1598 C C . ILE A 1 206 ? -2.304 9.818 -8.770 1.00 91.94 206 ILE A C 1
ATOM 1600 O O . ILE A 1 206 ? -2.585 9.820 -7.574 1.00 91.94 206 ILE A O 1
ATOM 1604 N N . ILE A 1 207 ? -1.181 10.359 -9.255 1.00 90.81 207 ILE A N 1
ATOM 1605 C CA . ILE A 1 207 ? -0.092 10.878 -8.409 1.00 90.81 207 ILE A CA 1
ATOM 1606 C C . ILE A 1 207 ? -0.554 12.033 -7.520 1.00 90.81 207 ILE A C 1
ATOM 1608 O O . ILE A 1 207 ? -0.152 12.103 -6.369 1.00 90.81 207 ILE A O 1
ATOM 1612 N N . ILE A 1 208 ? -1.383 12.947 -8.031 1.00 91.94 208 ILE A N 1
ATOM 1613 C CA . ILE A 1 208 ? -1.845 14.105 -7.246 1.00 91.94 208 ILE A CA 1
ATOM 1614 C C . ILE A 1 208 ? -2.922 13.705 -6.226 1.00 91.94 208 ILE A C 1
ATOM 1616 O O . ILE A 1 208 ? -3.062 14.349 -5.188 1.00 91.94 208 ILE A O 1
ATOM 1620 N N . SER A 1 209 ? -3.728 12.688 -6.539 1.00 92.44 209 SER A N 1
ATOM 1621 C CA . SER A 1 209 ? -4.857 12.277 -5.695 1.00 92.44 209 SER A CA 1
ATOM 1622 C C . SER A 1 209 ? -4.484 11.385 -4.506 1.00 92.44 209 SER A C 1
ATOM 1624 O O . SER A 1 209 ? -5.295 11.259 -3.585 1.00 92.44 209 SER A O 1
ATOM 1626 N N . LEU A 1 210 ? -3.304 10.759 -4.546 1.00 88.38 210 LEU A N 1
ATOM 1627 C CA . LEU A 1 210 ? -2.790 9.809 -3.554 1.00 88.38 210 LEU A CA 1
ATOM 1628 C C . LEU A 1 210 ? -1.702 10.446 -2.684 1.00 88.38 210 LEU A C 1
ATOM 1630 O O . LEU A 1 210 ? -1.654 10.081 -1.486 1.00 88.38 210 LEU A O 1
#

pLDDT: mean 94.97, std 6.27, range [49.31, 98.81]

Secondary structure (DSSP, 8-state):
-------HHHHHHHHHHHHHHHHHHHHHHHHHHHHHHHH-SS--EEEEEEEE-SSSTTS-PPPEEEEEEEEEHHHHHHHHHHHHHHHHHHHHSTTTHHHHHHHHTTT--HHHHHHHHHHHHHHHHHHHHHTT--BHHHHHHHHHHHHHHHHHHHHHHHH--TTS---HHHHHHHHHHHHHHHHHHHHHH-TT-----PPPHHHHHHHHH-

Sequence (210 aa):
MARMQRSVDQKIDRLRTYNVVAGILHLLQAVGLGYVLFLLEDQVTYAVTADYLAGPPGVPLPPERVELFDVNVGIGVAAFLAMSAFFHFLISSPLFFKRYAAGLKLNRNYFRWTEYSLSSSVMIWLVAQITGITDIAALFSIFAVNASMIMFGALQEKYEQPGSGGFLPFVFGCMTGLVPWIVIGIYFFAPGSNAEVEPPSFVVGIIISL

Mean predicted aligned error: 4.31 Å

Solvent-accessible surface area (backbone atoms only — not comparable to full-atom values): 11469 Å² total; per-residue (Å²): 132,83,80,81,87,70,55,70,65,62,51,51,60,50,47,38,56,51,29,43,53,50,15,49,53,27,37,51,50,17,51,52,50,47,51,54,55,71,71,43,90,76,76,63,63,46,63,31,26,45,74,40,83,68,62,66,91,91,56,97,62,74,56,47,75,42,80,76,51,71,44,48,50,66,59,52,54,27,47,34,30,39,48,53,14,48,53,24,43,47,45,46,29,88,86,36,28,62,58,48,52,55,29,50,78,63,67,28,61,66,68,57,34,57,48,44,28,49,35,52,17,53,51,52,37,52,54,33,41,77,47,67,56,31,43,48,69,60,44,50,47,40,24,52,37,39,22,46,16,31,49,21,50,48,46,32,41,70,77,41,54,96,88,69,80,73,49,67,39,48,53,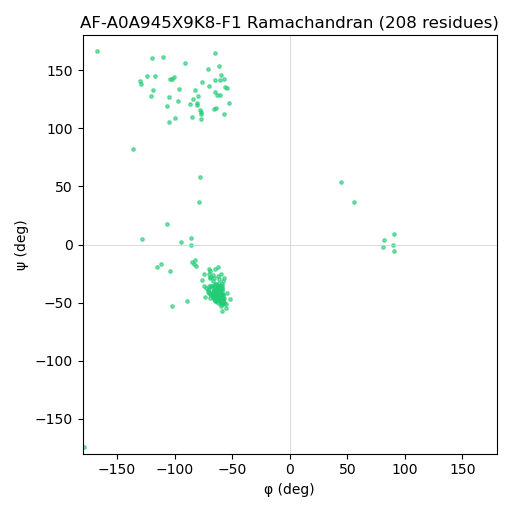53,13,51,60,36,48,46,48,50,55,53,55,42,47,49,50,64,68,38,82,89,60,89,67,94,71,76,77,56,68,68,58,56,50,51,66,75,76,108

Nearest PDB structures (foldseek):
  6su4-assembly1_A  TM=9.586E-01  e=4.146E-17  Actinomycetes bacterium
  6uh3-assembly1_B  TM=9.353E-01  e=4.696E-15  Actinomycetes bacterium
  6is6-assembly1_A  TM=9.069E-01  e=2.446E-12  Thermoplasmatales archaeon SG8-52-1
  7clj-assembly1_A-2  TM=9.045E-01  e=4.279E-12  Thermoplasmatales archaeon SG8-52-1
  4hyj-assembly1_A  TM=5.825E-01  e=1.448E+00  Exiguobacterium artemiae

Foldseek 3Di:
DDDDDDDLVRVLLVVLVVLQVLLVVLLCVLVVLVVVQVPDPDFDKFFAWAFADPDDPPPPDGTDIDGDDIDGLSNLSSVLSNLSSVLSVVCSDPVNVVVQSVQVVLVHGVSVLVSCLQSVLSVLLSLLRLLPDRYPVLSVLSS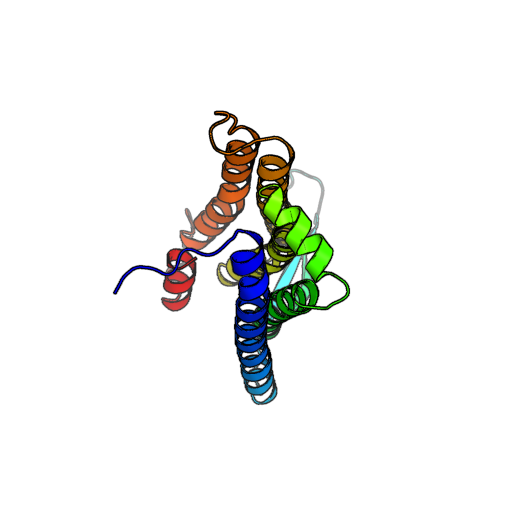NLLNQLSVLVRVCSVPHDVPPPDCVSVVSSVVSNCVSLVSSVCSQVVPPDPDPDHRPVVSVVSSVVD

Radius of gyration: 21.2 Å; Cα contacts (8 Å, |Δi|>4): 239; chains: 1; bounding box: 65×32×52 Å